Protein AF-A0AAU4QYU7-F1 (afdb_monomer)

Nearest PDB structures (foldseek):
  1n1e-assembly1_B  TM=2.165E-01  e=2.121E-01  Leishmania mexicana
  1gzg-assembly1_A  TM=2.067E-01  e=1.434E+00  Pseudomonas aeruginosa
  2c19-assembly1_B  TM=1.752E-01  e=1.599E+00  Pseudomonas aeruginosa

Radius of gyration: 18.95 Å; Cα contacts (8 Å, |Δi|>4): 795; chains: 1; bounding box: 47×40×51 Å

Sequence (355 aa):
MSDLFIAAGGGGDPVGTAITAATVGRVLTGTPLGETTIATYAWERLEVDPTPGPLGAVHFAGLAHHAGMSVIAPTTRPIPPAGSTLPALAADLPARLALLDPWQGLPALAEQIRRLADTGHDHVRIVDVGGDILAHGDEDTLCSPLVDALVLAACRLAGVPATVYVAGPGADGEIPQADVLDRLDGDALTPHAQDVAAVRAALSWHPSEASALFAAAVDGVRGPIRTVNHLIPLTDASARIHSATLDDALAHNTVAAHLLGVLPPTLEAAADLSAKLTQIHELDRERVAAAEPSAPARAALPWTEPAAWEAIRDVARGAPHVTLRFAALALGLSWRQIPSLRALLGARGPVLAVA

Solvent-accessible surface area (backbone atoms only — not comparable to full-atom values): 18044 Å² total; per-residue (Å²): 123,47,49,39,35,31,22,31,48,43,44,47,33,57,58,36,34,48,30,51,44,31,34,45,12,73,75,74,69,72,35,54,43,66,54,23,37,37,33,29,36,47,28,55,57,64,94,60,11,63,51,64,53,66,46,42,74,89,41,44,44,65,61,43,78,55,89,91,37,50,24,48,31,58,78,26,37,57,42,80,80,40,42,68,64,50,26,60,38,33,63,37,36,61,35,44,36,31,61,44,50,51,66,54,7,42,62,50,35,8,52,50,52,39,50,56,35,71,72,66,30,88,48,41,35,39,27,31,54,11,34,54,50,46,34,65,46,78,56,93,51,57,78,69,65,58,48,27,20,46,49,54,31,13,42,62,73,39,69,56,55,49,37,35,31,32,33,8,42,21,39,59,52,33,43,60,38,68,65,40,50,77,73,53,63,81,76,63,48,72,54,48,62,69,29,46,57,62,38,44,64,37,58,51,45,55,60,43,54,24,33,26,45,25,47,27,19,43,70,65,47,66,47,52,30,28,46,81,90,46,76,37,72,34,43,80,62,19,27,25,32,37,45,42,49,51,69,59,37,44,71,38,10,45,53,16,49,52,45,62,76,68,52,29,70,24,37,67,52,43,42,57,54,36,19,72,71,45,74,52,44,60,57,56,54,36,47,55,57,60,70,48,89,74,80,82,58,51,92,63,84,91,62,51,55,70,60,46,51,53,49,37,50,67,72,44,72,80,37,51,23,33,30,56,49,32,49,27,51,61,70,46,36,43,54,90,44,34,47,59,50,31,62,59,68,69,54,83,62,50,46,41,77,68,115

Foldseek 3Di:
DEAEEEQQDEQQSVLLRLLVCCLCCVPPPVHHQLRYEYEYWHHDDCLFFLDFDTDDPVQKDPFDDDLNFTWQELPIDGHPPGGGCRSVQNVQASHTYTYQDCFQHLQVSLVVVLSVCVVPNQEYEYEYQAQLLLALLAQPQAAGNQRSLSNLLSVVSNVGFYKYKYQQHRLVVRHASVVSVVLFDDDWGARALVSSVSRVRVLQQPQDRSSQQLNCLNVPDFQWEDEPVDTTTRDVSRRIMTMDGSVSSCVRSNLSVVCNVPRDRGSQSSLVSSCVRNVHNRSVVSVVVSPDDDDDADPDQPDQLVRLLVLLCVVRVPGQKYALNSSCVSSSHRSNCSNVVCVRNVNDGSIDGSD

Mean predicted aligned error: 3.64 Å

Structure (mmCIF, N/CA/C/O backbone):
data_AF-A0AAU4QYU7-F1
#
_entry.id   AF-A0AAU4QYU7-F1
#
loop_
_atom_site.group_PDB
_atom_site.id
_atom_site.type_symbol
_atom_site.label_atom_id
_atom_site.label_alt_id
_atom_site.label_comp_id
_atom_site.label_asym_id
_atom_site.label_entity_id
_atom_site.label_seq_id
_atom_site.pdbx_PDB_ins_code
_atom_site.Cartn_x
_atom_site.Cartn_y
_atom_site.Cartn_z
_atom_site.occupancy
_atom_site.B_iso_or_equiv
_atom_site.auth_seq_id
_atom_site.auth_comp_id
_atom_site.auth_asym_id
_atom_site.auth_atom_id
_atom_site.pdbx_PDB_model_num
ATOM 1 N N . MET A 1 1 ? -17.776 16.759 5.208 1.00 60.62 1 MET A N 1
ATOM 2 C CA . MET A 1 1 ? -17.508 15.453 5.840 1.00 60.62 1 MET A CA 1
ATOM 3 C C . MET A 1 1 ? -16.216 14.970 5.222 1.00 60.62 1 MET A C 1
ATOM 5 O O . MET A 1 1 ? -16.082 15.123 4.018 1.00 60.62 1 MET A O 1
ATOM 9 N N . SER A 1 2 ? -15.257 14.506 6.013 1.00 81.94 2 SER A N 1
ATOM 10 C CA . SER A 1 2 ? -14.003 13.947 5.496 1.00 81.94 2 SER A CA 1
ATOM 11 C C . SER A 1 2 ? -14.086 12.427 5.517 1.00 81.94 2 SER A C 1
ATOM 13 O O . SER A 1 2 ? -14.697 11.862 6.422 1.00 81.94 2 SER A O 1
ATOM 15 N N . ASP A 1 3 ? -13.455 11.756 4.560 1.00 92.75 3 ASP A N 1
ATOM 16 C CA . ASP A 1 3 ? -13.346 10.299 4.572 1.00 92.75 3 ASP A CA 1
ATOM 17 C C . ASP A 1 3 ? -12.043 9.861 5.244 1.00 92.75 3 ASP A C 1
ATOM 19 O O . ASP A 1 3 ? -11.004 10.515 5.102 1.00 92.75 3 ASP A O 1
ATOM 23 N N . LEU A 1 4 ? -12.116 8.747 5.974 1.00 96.31 4 LEU A N 1
ATOM 24 C CA . LEU A 1 4 ? -10.969 8.062 6.553 1.00 96.31 4 LEU A CA 1
ATOM 25 C C . LEU A 1 4 ? -10.786 6.722 5.851 1.00 96.31 4 LEU A C 1
ATOM 27 O O . LEU A 1 4 ? -11.647 5.840 5.918 1.00 96.31 4 LEU A O 1
ATOM 31 N N . PHE A 1 5 ? -9.643 6.589 5.196 1.00 98.31 5 PHE A N 1
ATOM 32 C CA . PHE A 1 5 ? -9.168 5.338 4.638 1.00 98.31 5 PHE A CA 1
ATOM 33 C C . PHE A 1 5 ? -7.971 4.845 5.440 1.00 98.31 5 PHE A C 1
ATOM 35 O O . PHE A 1 5 ? -7.215 5.648 5.988 1.00 98.31 5 PHE A O 1
ATOM 42 N N . ILE A 1 6 ? -7.789 3.533 5.491 1.00 98.56 6 ILE A N 1
ATOM 43 C CA . ILE A 1 6 ? -6.578 2.911 6.010 1.00 98.56 6 ILE A CA 1
ATOM 44 C C . ILE A 1 6 ? -5.964 2.086 4.885 1.00 98.56 6 ILE A C 1
ATOM 46 O O . ILE A 1 6 ? -6.622 1.185 4.379 1.00 98.56 6 ILE A O 1
ATOM 50 N N . ALA A 1 7 ? -4.736 2.413 4.493 1.00 98.50 7 ALA A N 1
ATOM 51 C CA . ALA A 1 7 ? -3.913 1.557 3.650 1.00 98.50 7 ALA A CA 1
ATOM 52 C C . ALA A 1 7 ? -3.410 0.393 4.517 1.00 98.50 7 ALA A C 1
ATOM 54 O O . ALA A 1 7 ? -2.753 0.640 5.532 1.00 98.50 7 ALA A O 1
ATOM 55 N N . ALA A 1 8 ? -3.807 -0.831 4.175 1.00 96.81 8 ALA A N 1
ATOM 56 C CA . ALA A 1 8 ? -3.604 -2.004 5.018 1.00 96.81 8 ALA A CA 1
ATOM 57 C C . ALA A 1 8 ? -2.159 -2.527 4.989 1.00 96.81 8 ALA A C 1
ATOM 59 O O . ALA A 1 8 ? -1.629 -2.865 6.049 1.00 96.81 8 ALA A O 1
ATOM 60 N N . GLY A 1 9 ? -1.502 -2.471 3.829 1.00 90.25 9 GLY A N 1
ATOM 61 C CA . GLY A 1 9 ? -0.118 -2.887 3.670 1.00 90.25 9 GLY A CA 1
ATOM 62 C C . GLY A 1 9 ? 0.917 -1.791 3.949 1.00 90.25 9 GLY A C 1
ATOM 63 O O . GLY A 1 9 ? 0.735 -0.860 4.741 1.00 90.25 9 GLY A O 1
ATOM 64 N N . GLY A 1 10 ? 2.079 -1.927 3.308 1.00 86.62 10 GLY A N 1
ATOM 65 C CA . GLY A 1 10 ? 3.268 -1.107 3.570 1.00 86.62 10 GLY A CA 1
ATOM 66 C C . GLY A 1 10 ? 3.231 0.320 3.000 1.00 86.62 10 GLY A C 1
ATOM 67 O O . GLY A 1 10 ? 2.236 0.809 2.473 1.00 86.62 10 GLY A O 1
ATOM 68 N N . GLY A 1 11 ? 4.378 1.005 3.034 1.00 87.06 11 GLY A N 1
ATOM 69 C CA . GLY A 1 11 ? 4.517 2.427 2.679 1.00 87.06 11 GLY A CA 1
ATOM 70 C C . GLY A 1 11 ? 4.129 2.805 1.241 1.00 87.06 11 GLY A C 1
ATOM 71 O O . GLY A 1 11 ? 3.967 3.986 0.940 1.00 87.06 11 GLY A O 1
ATOM 72 N N . GLY A 1 12 ? 3.940 1.822 0.352 1.00 92.00 12 GLY A N 1
ATOM 73 C CA . GLY A 1 12 ? 3.508 2.038 -1.028 1.00 92.00 12 GLY A CA 1
ATOM 74 C C . GLY A 1 12 ? 2.004 1.975 -1.278 1.00 92.00 12 GLY A C 1
ATOM 75 O O . GLY A 1 12 ? 1.552 2.449 -2.324 1.00 92.00 12 GLY A O 1
ATOM 76 N N . ASP A 1 13 ? 1.241 1.433 -0.340 1.00 96.12 13 ASP A N 1
ATOM 77 C CA . ASP A 1 13 ? -0.202 1.228 -0.452 1.00 96.12 13 ASP A CA 1
ATOM 78 C C . ASP A 1 13 ? -1.046 2.505 -0.425 1.00 96.12 13 ASP A C 1
ATOM 80 O O . ASP A 1 13 ? -2.135 2.499 -1.019 1.00 96.12 13 ASP A O 1
ATOM 84 N N . PRO A 1 14 ? -0.583 3.646 0.137 1.00 98.31 14 PRO A N 1
ATOM 85 C CA . PRO A 1 14 ? -1.288 4.912 -0.018 1.00 98.31 14 PRO A CA 1
ATOM 86 C C . PRO A 1 14 ? -1.562 5.292 -1.478 1.00 98.31 14 PRO A C 1
ATOM 88 O O . PRO A 1 14 ? -2.541 5.985 -1.747 1.00 98.31 14 PRO A O 1
ATOM 91 N N . VAL A 1 15 ? -0.742 4.833 -2.433 1.00 98.44 15 VAL A N 1
ATOM 92 C CA . VAL A 1 15 ? -0.934 5.124 -3.863 1.00 98.44 15 VAL A CA 1
ATOM 93 C C . VAL A 1 15 ? -2.192 4.438 -4.402 1.00 98.44 15 VAL A C 1
ATOM 95 O O . VAL A 1 15 ? -3.057 5.111 -4.965 1.00 98.44 15 VAL A O 1
ATOM 98 N N . GLY A 1 16 ? -2.330 3.122 -4.218 1.00 98.44 16 GLY A N 1
ATOM 99 C CA . GLY A 1 16 ? -3.532 2.387 -4.623 1.00 98.44 16 GLY A CA 1
ATOM 100 C C . GLY A 1 16 ? -4.755 2.772 -3.790 1.00 98.44 16 GLY A C 1
ATOM 101 O O . GLY A 1 16 ? -5.840 2.965 -4.339 1.00 98.44 16 GLY A O 1
ATOM 102 N N . THR A 1 17 ? -4.558 3.025 -2.493 1.00 98.81 17 THR A N 1
ATOM 103 C CA . THR A 1 17 ? -5.601 3.539 -1.596 1.00 98.81 17 THR A CA 1
ATOM 104 C C . THR A 1 17 ? -6.157 4.875 -2.075 1.00 98.81 17 THR A C 1
ATOM 106 O O . THR A 1 17 ? -7.367 5.073 -2.041 1.00 98.81 17 THR A O 1
ATOM 109 N N . ALA A 1 18 ? -5.323 5.779 -2.592 1.00 98.69 18 ALA A N 1
ATOM 110 C CA . ALA A 1 18 ? -5.781 7.055 -3.134 1.00 98.69 18 ALA A CA 1
ATOM 111 C C . ALA A 1 18 ? -6.618 6.901 -4.422 1.00 98.69 18 ALA A C 1
ATOM 113 O O . ALA A 1 18 ? -7.583 7.646 -4.604 1.00 98.69 18 ALA A O 1
ATOM 114 N N . ILE A 1 19 ? -6.322 5.914 -5.280 1.00 98.75 19 ILE A N 1
ATOM 115 C CA . ILE A 1 19 ? -7.169 5.575 -6.445 1.00 98.75 19 ILE A CA 1
ATOM 116 C C . ILE A 1 19 ? -8.534 5.055 -5.967 1.00 98.75 19 ILE A C 1
ATOM 118 O O . ILE A 1 19 ? -9.585 5.481 -6.463 1.00 98.75 19 ILE A O 1
ATOM 122 N N . THR A 1 20 ? -8.529 4.169 -4.969 1.00 98.69 20 THR A N 1
ATOM 123 C CA . THR A 1 20 ? -9.748 3.644 -4.344 1.00 98.69 20 THR A CA 1
ATOM 124 C C . THR A 1 20 ? -10.562 4.749 -3.683 1.00 98.69 20 THR A C 1
ATOM 126 O O . THR A 1 20 ? -11.765 4.848 -3.921 1.00 98.69 20 THR A O 1
ATOM 129 N N . ALA A 1 21 ? -9.912 5.644 -2.942 1.00 98.38 21 ALA A N 1
ATOM 130 C CA . ALA A 1 21 ? -10.547 6.776 -2.287 1.00 98.38 21 ALA A CA 1
ATOM 131 C C . ALA A 1 21 ? -11.149 7.768 -3.286 1.00 98.38 21 ALA A C 1
ATOM 133 O O . ALA A 1 21 ? -12.280 8.202 -3.092 1.00 98.38 21 ALA A O 1
ATOM 134 N N . ALA A 1 22 ? -10.462 8.073 -4.391 1.00 98.19 22 ALA A N 1
ATOM 135 C CA . ALA A 1 22 ? -11.027 8.894 -5.463 1.00 98.19 22 ALA A CA 1
ATOM 136 C C . ALA A 1 22 ? -12.282 8.246 -6.079 1.00 98.19 22 ALA A C 1
ATOM 138 O O . ALA A 1 22 ? -13.293 8.917 -6.296 1.00 98.19 22 ALA A O 1
ATOM 139 N N . THR A 1 23 ? -12.248 6.927 -6.293 1.00 98.44 23 THR A N 1
ATOM 140 C CA . THR A 1 23 ? -13.375 6.162 -6.847 1.00 98.44 23 THR A CA 1
ATOM 141 C C . THR A 1 23 ? -14.571 6.146 -5.893 1.00 98.44 23 THR A C 1
ATOM 143 O O . THR A 1 23 ? -15.687 6.477 -6.292 1.00 98.44 23 THR A O 1
ATOM 146 N N . VAL A 1 24 ? -14.350 5.802 -4.623 1.00 97.31 24 VAL A N 1
ATOM 147 C CA . VAL A 1 24 ? -15.383 5.781 -3.575 1.00 97.31 24 VAL A CA 1
ATOM 148 C C . VAL A 1 24 ? -15.932 7.185 -3.320 1.00 97.31 24 VAL A C 1
ATOM 150 O O . VAL A 1 24 ? -17.147 7.357 -3.248 1.00 97.31 24 VAL A O 1
ATOM 153 N N . GLY A 1 25 ? -15.060 8.192 -3.274 1.00 96.50 25 GLY A N 1
ATOM 154 C CA . GLY A 1 25 ? -15.411 9.607 -3.191 1.00 96.50 25 GLY A CA 1
ATOM 155 C C . GLY A 1 25 ? -16.389 10.019 -4.282 1.00 96.50 25 GLY A C 1
ATOM 156 O O . GLY A 1 25 ? -17.453 10.573 -4.025 1.00 96.50 25 GLY A O 1
ATOM 157 N N . ARG A 1 26 ? -16.070 9.664 -5.525 1.00 96.00 26 ARG A N 1
ATOM 158 C CA . ARG A 1 26 ? -16.893 9.969 -6.695 1.00 96.00 26 ARG A CA 1
ATOM 159 C C . ARG A 1 26 ? -18.223 9.214 -6.729 1.00 96.00 26 ARG A C 1
ATOM 161 O O . ARG A 1 26 ? -19.211 9.774 -7.197 1.00 96.00 26 ARG A O 1
ATOM 168 N N . VAL A 1 27 ? -18.236 7.940 -6.339 1.00 96.44 27 VAL A N 1
ATOM 169 C CA . VAL A 1 27 ? -19.392 7.048 -6.550 1.00 96.44 27 VAL A CA 1
ATOM 170 C C . VAL A 1 27 ? -20.326 6.998 -5.342 1.00 96.44 27 VAL A C 1
ATOM 172 O O . VAL A 1 27 ? -21.534 6.888 -5.527 1.00 96.44 27 VAL A O 1
ATOM 175 N N . LEU A 1 28 ? -19.787 7.068 -4.124 1.00 94.75 28 LEU A N 1
ATOM 176 C CA . LEU A 1 28 ? -20.520 6.735 -2.900 1.00 94.75 28 LEU A CA 1
ATOM 177 C C . LEU A 1 28 ? -20.655 7.910 -1.929 1.00 94.75 28 LEU A C 1
ATOM 179 O O . LEU A 1 28 ? -21.734 8.102 -1.377 1.00 94.75 28 LEU A O 1
ATOM 183 N N . THR A 1 29 ? -19.587 8.675 -1.685 1.00 93.50 29 THR A N 1
ATOM 184 C CA . THR A 1 29 ? -19.561 9.619 -0.546 1.00 93.50 29 THR A CA 1
ATOM 185 C C . THR A 1 29 ? -19.681 11.086 -0.947 1.00 93.50 29 THR A C 1
ATOM 187 O O . THR A 1 29 ? -20.123 11.909 -0.150 1.00 93.50 29 THR A O 1
ATOM 190 N N . GLY A 1 30 ? -19.306 11.433 -2.177 1.00 94.44 30 GLY A N 1
ATOM 191 C CA . GLY A 1 30 ? -19.171 12.817 -2.627 1.00 94.44 30 GLY A CA 1
ATOM 192 C C . GLY A 1 30 ? -17.930 13.534 -2.080 1.00 94.44 30 GLY A C 1
ATOM 193 O O . GLY A 1 30 ? -17.772 14.725 -2.347 1.00 94.44 30 GLY A O 1
ATOM 194 N N . THR A 1 31 ? -17.053 12.849 -1.335 1.00 94.38 31 THR A N 1
ATOM 195 C CA . THR A 1 31 ? -15.860 13.450 -0.722 1.00 94.38 31 THR A CA 1
ATOM 196 C C . THR A 1 31 ? -14.720 13.560 -1.740 1.00 94.38 31 THR A C 1
ATOM 198 O O . THR A 1 31 ? -14.299 12.550 -2.309 1.00 94.38 31 THR A O 1
ATOM 201 N N . PRO A 1 32 ? -14.159 14.758 -1.972 1.00 95.00 32 PRO A N 1
ATOM 202 C CA . PRO A 1 32 ? -12.963 14.908 -2.794 1.00 95.00 32 PRO A CA 1
ATOM 203 C C . PRO A 1 32 ? -11.732 14.260 -2.142 1.00 95.00 32 PRO A C 1
ATOM 205 O O . PRO A 1 32 ? -11.555 14.320 -0.924 1.00 95.00 32 PRO A O 1
ATOM 208 N N . LEU A 1 33 ? -10.799 13.746 -2.952 1.00 95.75 33 LEU A N 1
ATOM 209 C CA . LEU A 1 33 ? -9.550 13.151 -2.446 1.00 95.75 33 LEU A CA 1
ATOM 210 C C . LEU A 1 33 ? -8.734 14.126 -1.570 1.00 95.75 33 LEU A C 1
ATOM 212 O O . LEU A 1 33 ? -8.106 13.708 -0.605 1.00 95.75 33 LEU A O 1
ATOM 216 N N . GLY A 1 34 ? -8.784 15.432 -1.858 1.00 95.38 34 GLY A N 1
ATOM 217 C CA . GLY A 1 34 ? -8.113 16.467 -1.056 1.00 95.38 34 GLY A CA 1
ATOM 218 C C . GLY A 1 34 ? -8.689 16.676 0.353 1.00 95.38 34 GLY A C 1
ATOM 219 O O . GLY A 1 34 ? -8.041 17.285 1.199 1.00 95.38 34 GLY A O 1
ATOM 220 N N . GLU A 1 35 ? -9.892 16.163 0.620 1.00 93.94 35 GLU A N 1
ATOM 221 C CA . GLU A 1 35 ? -10.538 16.164 1.941 1.00 93.94 35 GLU A CA 1
ATOM 222 C C . GLU A 1 35 ? -10.462 14.785 2.619 1.00 93.94 35 GLU A C 1
ATOM 224 O O . GLU A 1 35 ? -11.067 14.557 3.667 1.00 93.94 35 GLU A O 1
ATOM 229 N N . THR A 1 36 ? -9.714 13.852 2.024 1.00 95.44 36 THR A N 1
ATOM 230 C CA . THR A 1 36 ? -9.542 12.489 2.524 1.00 95.44 36 THR A CA 1
ATOM 231 C C . THR A 1 36 ? -8.290 12.376 3.390 1.00 95.44 36 THR A C 1
ATOM 233 O O . THR A 1 36 ? -7.234 12.923 3.059 1.00 95.44 36 THR A O 1
ATOM 236 N N . THR A 1 37 ? -8.396 11.625 4.485 1.00 96.31 37 THR A N 1
ATOM 237 C CA . THR A 1 37 ? -7.242 11.158 5.262 1.00 96.31 37 THR A CA 1
ATOM 238 C C . THR A 1 37 ? -6.997 9.683 4.962 1.00 96.31 37 THR A C 1
ATOM 240 O O . THR A 1 37 ? -7.915 8.873 5.054 1.00 96.31 37 THR A O 1
ATOM 243 N N . ILE A 1 38 ? -5.758 9.340 4.618 1.00 97.81 38 ILE A N 1
ATOM 244 C CA . ILE A 1 38 ? -5.272 7.969 4.466 1.00 97.81 38 ILE A CA 1
ATOM 245 C C . ILE A 1 38 ? -4.323 7.695 5.632 1.00 97.81 38 ILE A C 1
ATOM 247 O O . ILE A 1 38 ? -3.236 8.270 5.705 1.00 97.81 38 ILE A O 1
ATOM 251 N N . ALA A 1 39 ? -4.741 6.849 6.566 1.00 97.62 39 ALA A N 1
ATOM 252 C CA . ALA A 1 39 ? -3.854 6.301 7.579 1.00 97.62 39 ALA A CA 1
ATOM 253 C C . ALA A 1 39 ? -3.039 5.152 6.973 1.00 97.62 39 ALA A C 1
ATOM 255 O O . ALA A 1 39 ? -3.570 4.370 6.191 1.00 97.62 39 ALA A O 1
ATOM 256 N N . THR A 1 40 ? -1.752 5.066 7.292 1.00 97.75 40 THR A N 1
ATOM 257 C CA . THR A 1 40 ? -0.846 4.077 6.696 1.00 97.75 40 THR A CA 1
ATOM 258 C C . THR A 1 40 ? 0.288 3.737 7.645 1.00 97.75 40 THR A C 1
ATOM 260 O O . THR A 1 40 ? 0.700 4.565 8.466 1.00 97.75 40 THR A O 1
ATOM 263 N N . TYR A 1 41 ? 0.841 2.541 7.490 1.00 97.00 41 TYR A N 1
ATOM 264 C CA . TYR A 1 41 ? 2.125 2.195 8.079 1.00 97.00 41 TYR A CA 1
ATOM 265 C C . TYR A 1 41 ? 3.262 2.881 7.322 1.00 97.00 41 TYR A C 1
ATOM 267 O O . TYR A 1 41 ? 3.207 3.059 6.104 1.00 97.00 41 TYR A O 1
ATOM 275 N N . ALA A 1 42 ? 4.326 3.226 8.043 1.00 96.75 42 ALA A N 1
ATOM 276 C CA . ALA A 1 42 ? 5.617 3.552 7.450 1.00 96.75 42 ALA A CA 1
ATOM 277 C C . ALA A 1 42 ? 6.506 2.304 7.444 1.00 96.75 42 ALA A C 1
ATOM 279 O O . ALA A 1 42 ? 7.542 2.277 8.097 1.00 96.75 42 ALA A O 1
ATOM 280 N N . TRP A 1 43 ? 6.067 1.248 6.758 1.00 96.56 43 TRP A N 1
ATOM 281 C CA . TRP A 1 43 ? 6.850 0.024 6.597 1.00 96.56 43 TRP A CA 1
ATOM 282 C C . TRP A 1 43 ? 7.310 -0.095 5.154 1.00 96.56 43 TRP A C 1
ATOM 284 O O . TRP A 1 43 ? 6.524 -0.342 4.240 1.00 96.56 43 TRP A O 1
ATOM 294 N N . GLU A 1 44 ? 8.586 0.172 4.938 1.00 94.81 44 GLU A N 1
ATOM 295 C CA . GLU A 1 44 ? 9.162 0.267 3.609 1.00 94.81 44 GLU A CA 1
ATOM 296 C C . GLU A 1 44 ? 9.974 -0.986 3.289 1.00 94.81 44 GLU A C 1
ATOM 298 O O . GLU A 1 44 ? 10.415 -1.717 4.168 1.00 94.81 44 GLU A O 1
ATOM 303 N N . ARG A 1 45 ? 10.230 -1.218 2.002 1.00 92.44 45 ARG A N 1
ATOM 304 C CA . ARG A 1 45 ? 11.184 -2.256 1.591 1.00 92.44 45 ARG A CA 1
ATOM 305 C C . ARG A 1 45 ? 12.594 -1.830 1.991 1.00 92.44 45 ARG A C 1
ATOM 307 O O . ARG A 1 45 ? 12.904 -0.641 1.930 1.00 92.44 45 ARG A O 1
ATOM 314 N N . LEU A 1 46 ? 13.484 -2.796 2.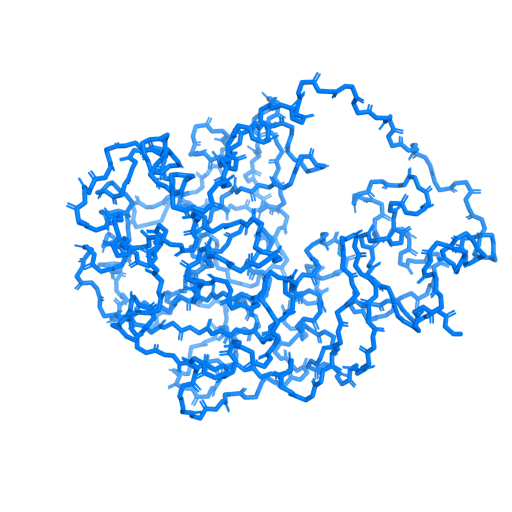223 1.00 92.44 46 LEU A N 1
ATOM 315 C CA . LEU A 1 46 ? 14.880 -2.521 2.596 1.00 92.44 46 LEU A CA 1
ATOM 316 C C . LEU A 1 46 ? 15.664 -1.663 1.580 1.00 92.44 46 LEU A C 1
ATOM 318 O O . LEU A 1 46 ? 16.639 -1.003 1.927 1.00 92.44 46 LEU A O 1
ATOM 322 N N . GLU A 1 47 ? 15.222 -1.619 0.318 1.00 91.25 47 GLU A N 1
ATOM 323 C CA . GLU A 1 47 ? 15.776 -0.718 -0.707 1.00 91.25 47 GLU A CA 1
ATOM 324 C C . GLU A 1 47 ? 15.433 0.772 -0.486 1.00 91.25 47 GLU A C 1
ATOM 326 O O . GLU A 1 47 ? 16.082 1.660 -1.049 1.00 91.25 47 GLU A O 1
ATOM 331 N N . VAL A 1 48 ? 14.395 1.057 0.301 1.00 94.00 48 VAL A N 1
ATOM 332 C CA . VAL A 1 48 ? 13.946 2.398 0.694 1.00 94.00 48 VAL A CA 1
ATOM 333 C C . VAL A 1 48 ? 14.427 2.724 2.103 1.00 94.00 48 VAL A C 1
ATOM 335 O O . VAL A 1 48 ? 14.991 3.804 2.297 1.00 94.00 48 VAL A O 1
ATOM 338 N N . ASP A 1 49 ? 14.211 1.813 3.052 1.00 95.12 49 ASP A N 1
ATOM 339 C CA . ASP A 1 49 ? 14.563 1.965 4.461 1.00 95.12 49 ASP A CA 1
ATOM 340 C C . ASP A 1 49 ? 15.380 0.765 4.951 1.00 95.12 49 ASP A C 1
ATOM 342 O O . ASP A 1 49 ? 14.843 -0.332 5.025 1.00 95.12 49 ASP A O 1
ATOM 346 N N . PRO A 1 50 ? 16.657 0.934 5.323 1.00 93.00 50 PRO A N 1
ATOM 347 C CA . PRO A 1 50 ? 17.461 -0.172 5.834 1.00 93.00 50 PRO A CA 1
ATOM 348 C C . PRO A 1 50 ? 17.078 -0.605 7.261 1.00 93.00 50 PRO A C 1
ATOM 350 O O . PRO A 1 50 ? 17.679 -1.546 7.779 1.00 93.00 50 PRO A O 1
ATOM 353 N N . THR A 1 51 ? 16.153 0.091 7.929 1.00 94.06 51 THR A N 1
ATOM 354 C CA . THR A 1 51 ? 15.710 -0.231 9.293 1.00 94.06 51 THR A CA 1
ATOM 355 C C . THR A 1 51 ? 14.687 -1.376 9.258 1.00 94.06 51 THR A C 1
ATOM 357 O O . THR A 1 51 ? 13.646 -1.210 8.636 1.00 94.06 51 THR A O 1
ATOM 360 N N . PRO A 1 52 ? 14.930 -2.531 9.913 1.00 93.06 52 PRO A N 1
ATOM 361 C CA . PRO A 1 52 ? 13.955 -3.623 9.932 1.00 93.06 52 PRO A CA 1
ATOM 362 C C . PRO A 1 52 ? 12.683 -3.272 10.712 1.00 93.06 52 PRO A C 1
ATOM 364 O O . PRO A 1 52 ? 12.767 -2.824 11.862 1.00 93.06 52 PRO A O 1
ATOM 367 N N . GLY A 1 53 ? 11.525 -3.588 10.135 1.00 95.06 53 GLY A N 1
ATOM 368 C CA . GLY A 1 53 ? 10.207 -3.351 10.713 1.00 95.06 53 GLY A CA 1
ATOM 369 C C . GLY A 1 53 ? 9.616 -1.968 10.405 1.00 95.06 53 GLY A C 1
ATOM 370 O O . GLY A 1 53 ? 10.268 -1.101 9.826 1.00 95.06 53 GLY A O 1
ATOM 371 N N . PRO A 1 54 ? 8.357 -1.730 10.812 1.00 96.38 54 PRO A N 1
ATOM 372 C CA . PRO A 1 54 ? 7.665 -0.477 10.542 1.00 96.38 54 PRO A CA 1
ATOM 373 C C . PRO A 1 54 ? 8.261 0.685 11.341 1.00 96.38 54 PRO A C 1
ATOM 375 O O . PRO A 1 54 ? 8.589 0.562 12.520 1.00 96.38 54 PRO A O 1
ATOM 378 N N . LEU A 1 55 ? 8.306 1.871 10.746 1.00 96.62 55 LEU A N 1
ATOM 379 C CA . LEU A 1 55 ? 8.722 3.091 11.423 1.00 96.62 55 LEU A CA 1
ATOM 380 C C . LEU A 1 55 ? 7.574 3.702 12.239 1.00 96.62 55 LEU A C 1
ATOM 382 O O . LEU A 1 55 ? 6.533 4.083 11.710 1.00 96.62 55 LEU A O 1
ATOM 386 N N . GLY A 1 56 ? 7.794 3.864 13.543 1.00 94.38 56 GLY A N 1
ATOM 387 C CA . GLY A 1 56 ? 6.957 4.688 14.423 1.00 94.38 56 GLY A CA 1
ATOM 388 C C . GLY A 1 56 ? 7.289 6.186 14.394 1.00 94.38 56 GLY A C 1
ATOM 389 O O . GLY A 1 56 ? 8.264 6.618 13.772 1.00 94.38 56 GLY A O 1
ATOM 390 N N . ALA A 1 57 ? 6.528 6.989 15.144 1.00 93.75 57 ALA A N 1
ATOM 391 C CA . ALA A 1 57 ? 6.673 8.454 15.170 1.00 93.75 57 ALA A CA 1
ATOM 392 C C . ALA A 1 57 ? 8.080 8.931 15.588 1.00 93.75 57 ALA A C 1
ATOM 394 O O . ALA A 1 57 ? 8.556 9.970 15.132 1.00 93.75 57 ALA A O 1
ATOM 395 N N . VAL A 1 58 ? 8.766 8.143 16.421 1.00 94.56 58 VAL A N 1
ATOM 396 C CA . VAL A 1 58 ? 10.132 8.414 16.903 1.00 94.56 58 VAL A CA 1
ATOM 397 C C . VAL A 1 58 ? 11.186 8.425 15.792 1.00 94.56 58 VAL A C 1
ATOM 399 O O . VAL A 1 58 ? 12.259 8.992 15.982 1.00 94.56 58 VAL A O 1
ATOM 402 N N . HIS A 1 59 ? 10.886 7.837 14.632 1.00 97.12 59 HIS A N 1
ATOM 403 C CA . HIS A 1 59 ? 11.793 7.773 13.486 1.00 97.12 59 HIS A CA 1
ATOM 404 C C . HIS A 1 59 ? 11.667 8.979 12.554 1.00 97.12 59 HIS A C 1
ATOM 406 O O . HIS A 1 59 ? 12.354 9.040 11.538 1.00 97.12 59 HIS A O 1
ATOM 412 N N . PHE A 1 60 ? 10.811 9.950 12.877 1.00 97.62 60 PHE A N 1
ATOM 413 C CA . PHE A 1 60 ? 10.573 11.115 12.038 1.00 97.62 60 PHE A CA 1
ATOM 414 C C . PHE A 1 60 ? 10.792 12.422 12.799 1.00 97.62 60 PHE A C 1
ATOM 416 O O . PHE A 1 60 ? 10.357 12.608 13.932 1.00 97.62 60 PHE A O 1
ATOM 423 N N . ALA A 1 61 ? 11.416 13.382 12.122 1.00 97.75 61 ALA A N 1
ATOM 424 C CA . ALA A 1 61 ? 11.457 14.775 12.534 1.00 97.75 61 ALA A CA 1
ATOM 425 C C . ALA A 1 61 ? 10.416 15.584 11.747 1.00 97.75 61 ALA A C 1
ATOM 427 O O . ALA A 1 61 ? 10.246 15.399 10.540 1.00 97.75 61 ALA A O 1
ATOM 428 N N . GLY A 1 62 ? 9.747 16.527 12.416 1.00 96.25 62 GLY A N 1
ATOM 429 C CA . GLY A 1 62 ? 8.797 17.434 11.762 1.00 96.25 62 GLY A CA 1
ATOM 430 C C . GLY A 1 62 ? 7.470 16.780 11.368 1.00 96.25 62 GLY A C 1
ATOM 431 O O . GLY A 1 62 ? 6.877 17.173 10.365 1.00 96.25 62 GLY A O 1
ATOM 432 N N . LEU A 1 63 ? 7.008 15.782 12.128 1.00 96.62 63 LEU A N 1
ATOM 433 C CA . LEU A 1 63 ? 5.628 15.304 12.030 1.00 96.62 63 LEU A CA 1
ATOM 434 C C . LEU A 1 63 ? 4.662 16.437 12.388 1.00 96.62 63 LEU A C 1
ATOM 436 O O . LEU A 1 63 ? 4.797 17.088 13.431 1.00 96.62 63 LEU A O 1
ATOM 440 N N . ALA A 1 64 ? 3.673 16.657 11.529 1.00 93.88 64 ALA A N 1
ATOM 441 C CA . ALA A 1 64 ? 2.546 17.503 11.873 1.00 93.88 64 ALA A CA 1
ATOM 442 C C . ALA A 1 64 ? 1.638 16.760 12.863 1.00 93.88 64 ALA A C 1
ATOM 444 O O . ALA A 1 64 ? 1.671 15.535 12.965 1.00 93.88 64 ALA A O 1
ATOM 445 N N . HIS A 1 65 ? 0.822 17.511 13.596 1.00 90.00 65 HIS A N 1
ATOM 446 C CA . HIS A 1 65 ? -0.201 16.938 14.461 1.00 90.00 65 HIS A CA 1
ATOM 447 C C . HIS A 1 65 ? -1.559 17.472 14.037 1.00 90.00 65 HIS A C 1
ATOM 449 O O . HIS A 1 65 ? -1.751 18.684 13.927 1.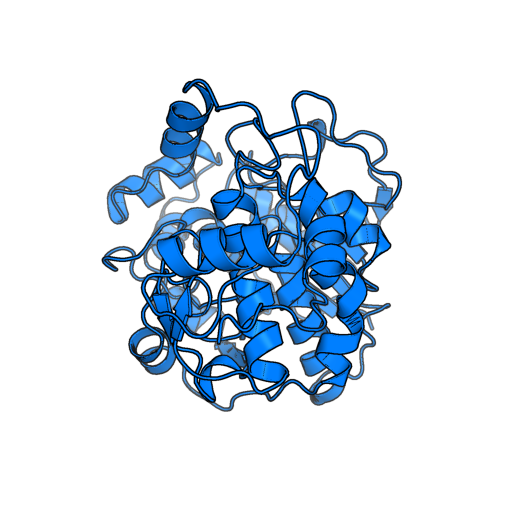00 90.00 65 HIS A O 1
ATOM 455 N N . HIS A 1 66 ? -2.502 16.569 13.803 1.00 82.19 66 HIS A N 1
ATOM 456 C CA . HIS A 1 66 ? -3.878 16.927 13.503 1.00 82.19 66 HIS A CA 1
ATOM 457 C C . HIS A 1 66 ? -4.812 16.040 14.308 1.00 82.19 66 HIS A C 1
ATOM 459 O O . HIS A 1 66 ? -4.696 14.821 14.246 1.00 82.19 66 HIS A O 1
ATOM 465 N N . ALA A 1 67 ? -5.704 16.661 15.083 1.00 75.38 67 ALA A N 1
ATOM 466 C CA . ALA A 1 67 ? -6.678 15.959 15.917 1.00 75.38 67 ALA A CA 1
ATOM 467 C C . ALA A 1 67 ? -6.057 14.830 16.779 1.00 75.38 67 ALA A C 1
ATOM 469 O O . ALA A 1 67 ? -6.596 13.738 16.895 1.00 75.38 67 ALA A O 1
ATOM 470 N N . GLY A 1 68 ? -4.886 15.099 17.372 1.00 75.12 68 GLY A N 1
ATOM 471 C CA . GLY A 1 68 ? -4.178 14.149 18.241 1.00 75.12 68 GLY A CA 1
ATOM 472 C C . GLY A 1 68 ? -3.377 13.062 17.516 1.00 75.12 68 GLY A C 1
ATOM 473 O O . GLY A 1 68 ? -2.810 12.202 18.182 1.00 75.12 68 GLY A O 1
ATOM 474 N N . MET A 1 69 ? -3.293 13.113 16.185 1.00 83.69 69 MET A N 1
ATOM 475 C CA . MET A 1 69 ? -2.612 12.114 15.361 1.00 83.69 69 MET A CA 1
ATOM 476 C C . MET A 1 69 ? -1.375 12.684 14.676 1.00 83.69 69 MET A C 1
ATOM 478 O O . MET A 1 69 ? -1.364 13.848 14.264 1.00 83.69 69 MET A O 1
ATOM 482 N N . SER A 1 70 ? -0.346 11.848 14.530 1.00 94.38 70 SER A N 1
ATOM 483 C CA . SER A 1 70 ? 0.847 12.168 13.750 1.00 94.38 70 SER A CA 1
ATOM 484 C C . SER A 1 70 ? 0.527 12.126 12.258 1.00 94.38 70 SER A C 1
ATOM 486 O O . SER A 1 70 ? 0.030 11.131 11.736 1.00 94.38 70 SER A O 1
ATOM 488 N N . VAL A 1 71 ? 0.820 13.224 11.571 1.00 96.25 71 VAL A N 1
ATOM 489 C CA . VAL A 1 71 ? 0.579 13.410 10.140 1.00 96.25 71 VAL A CA 1
ATOM 490 C C . VAL A 1 71 ? 1.916 13.586 9.436 1.00 96.25 71 VAL A C 1
ATOM 492 O O . VAL A 1 71 ? 2.745 14.405 9.848 1.00 96.25 71 VAL A O 1
ATOM 495 N N . ILE A 1 72 ? 2.105 12.835 8.354 1.00 97.56 72 ILE A N 1
ATOM 496 C CA . ILE A 1 72 ? 3.254 12.981 7.469 1.00 97.56 72 ILE A CA 1
ATOM 497 C C . ILE A 1 72 ? 3.006 14.193 6.572 1.00 97.56 72 ILE A C 1
ATOM 499 O O . ILE A 1 72 ? 2.008 14.269 5.858 1.00 97.56 72 ILE A O 1
ATOM 503 N N . ALA A 1 73 ? 3.921 15.154 6.619 1.00 96.81 73 ALA A N 1
ATOM 504 C CA . ALA A 1 73 ? 3.927 16.326 5.757 1.00 96.81 73 ALA A CA 1
ATOM 505 C C . ALA A 1 73 ? 5.072 16.229 4.732 1.00 96.81 73 ALA A C 1
ATOM 507 O O . ALA A 1 73 ? 6.065 15.547 4.991 1.00 96.81 73 ALA A O 1
ATOM 508 N N . PRO A 1 74 ? 5.027 17.001 3.628 1.00 97.56 74 PRO A N 1
ATOM 509 C CA . PRO A 1 74 ? 6.150 17.111 2.686 1.00 97.56 74 PRO A CA 1
ATOM 510 C C . PRO A 1 74 ? 7.480 17.521 3.332 1.00 97.56 74 PRO A C 1
ATOM 512 O O . PRO A 1 74 ? 8.562 17.268 2.807 1.00 97.56 74 PRO A O 1
ATOM 515 N N . THR A 1 75 ? 7.404 18.207 4.473 1.00 97.19 75 THR A N 1
ATOM 516 C CA . THR A 1 75 ? 8.555 18.675 5.249 1.00 97.19 75 THR A CA 1
ATOM 517 C C . THR A 1 75 ? 9.012 17.687 6.320 1.00 97.19 75 THR A C 1
ATOM 519 O O . THR A 1 75 ? 10.072 17.909 6.911 1.00 97.19 75 THR A O 1
ATOM 522 N N . THR A 1 76 ? 8.248 16.620 6.576 1.00 98.06 76 THR A N 1
ATOM 523 C CA . THR A 1 76 ? 8.637 15.542 7.486 1.00 98.06 76 THR A CA 1
ATOM 524 C C . THR A 1 76 ? 9.886 14.853 6.945 1.00 98.06 76 THR A C 1
ATOM 526 O O . THR A 1 76 ? 10.034 14.648 5.741 1.00 98.06 76 THR A O 1
ATOM 529 N N . ARG A 1 77 ? 10.825 14.513 7.829 1.00 97.81 77 ARG A N 1
ATOM 530 C CA . ARG A 1 77 ? 12.075 13.848 7.445 1.00 97.81 77 ARG A CA 1
ATOM 531 C C . ARG A 1 77 ? 12.264 12.585 8.272 1.00 97.81 77 ARG A C 1
ATOM 533 O O . ARG A 1 77 ? 12.219 12.700 9.498 1.00 97.81 77 ARG A O 1
ATOM 540 N N . PRO A 1 78 ? 12.501 11.417 7.653 1.00 97.50 78 PRO A N 1
ATOM 541 C CA . PRO A 1 78 ? 12.961 10.264 8.407 1.00 97.50 78 PRO A CA 1
ATOM 542 C C . PRO A 1 78 ? 14.335 10.584 9.016 1.00 97.50 78 PRO A C 1
ATOM 544 O O . PRO A 1 78 ? 15.145 11.306 8.423 1.00 97.50 78 PRO A O 1
ATOM 547 N N . ILE A 1 79 ? 14.565 10.111 10.236 1.00 97.94 79 ILE A N 1
ATOM 548 C CA . ILE A 1 79 ? 15.801 10.311 10.991 1.00 97.94 79 ILE A CA 1
ATOM 549 C C . ILE A 1 79 ? 16.737 9.144 10.654 1.00 97.94 79 ILE A C 1
ATOM 551 O O . ILE A 1 79 ? 16.380 8.004 10.946 1.00 97.94 79 ILE A O 1
ATOM 555 N N . PRO A 1 80 ? 17.931 9.392 10.075 1.00 95.94 80 PRO A N 1
ATOM 556 C CA . PRO A 1 80 ? 18.862 8.323 9.730 1.00 95.94 80 PRO A CA 1
ATOM 557 C C . PRO A 1 80 ? 19.136 7.370 10.910 1.00 95.94 80 PRO A C 1
ATOM 559 O O . PRO A 1 80 ? 19.299 7.845 12.037 1.00 95.94 80 PRO A O 1
ATOM 562 N N . PRO A 1 81 ? 19.226 6.049 10.667 1.00 94.88 81 PRO A N 1
ATOM 563 C CA . PRO A 1 81 ? 19.321 5.401 9.355 1.00 94.88 81 PRO A CA 1
ATOM 564 C C . PRO A 1 81 ? 17.989 5.245 8.603 1.00 94.88 81 PRO A C 1
ATOM 566 O O . PRO A 1 81 ? 18.028 4.806 7.457 1.00 94.88 81 PRO A O 1
ATOM 569 N N . ALA A 1 82 ? 16.859 5.642 9.199 1.00 96.50 82 ALA A N 1
ATOM 570 C CA . ALA A 1 82 ? 15.544 5.456 8.603 1.00 96.50 82 ALA A CA 1
ATOM 571 C C . ALA A 1 82 ? 15.410 6.133 7.228 1.00 96.50 82 ALA A C 1
ATOM 573 O O . ALA A 1 82 ? 15.851 7.272 7.015 1.00 96.50 82 ALA A O 1
ATOM 574 N N . GLY A 1 83 ? 14.756 5.435 6.306 1.00 96.31 83 GLY A N 1
ATOM 575 C CA . GLY A 1 83 ? 14.266 5.951 5.030 1.00 96.31 83 GLY A CA 1
ATOM 576 C C . GLY A 1 83 ? 12.741 5.907 4.961 1.00 96.31 83 GLY A C 1
ATOM 577 O O . GLY A 1 83 ? 12.104 5.167 5.689 1.00 96.31 83 GLY A O 1
ATOM 578 N N . SER A 1 84 ? 12.122 6.722 4.105 1.00 97.19 84 SER A N 1
ATOM 579 C CA . SER A 1 84 ? 10.689 6.588 3.811 1.00 97.19 84 SER A CA 1
ATOM 580 C C . SER A 1 84 ? 10.316 7.310 2.523 1.00 97.19 84 SER A C 1
ATOM 582 O O . SER A 1 84 ? 10.869 8.370 2.205 1.00 97.19 84 SER A O 1
ATOM 584 N N . THR A 1 85 ? 9.363 6.738 1.794 1.00 97.62 85 THR A N 1
ATOM 585 C CA . THR A 1 85 ? 8.691 7.356 0.651 1.00 97.62 85 THR A CA 1
ATOM 586 C C . THR A 1 85 ? 7.550 8.283 1.081 1.00 97.62 85 THR A C 1
ATOM 588 O O . THR A 1 85 ? 7.213 9.210 0.340 1.00 97.62 85 THR A O 1
ATOM 591 N N . LEU A 1 86 ? 7.002 8.112 2.292 1.00 98.06 86 LEU A N 1
ATOM 592 C CA . LEU A 1 86 ? 5.806 8.819 2.755 1.00 98.06 86 LEU A CA 1
ATOM 593 C C . LEU A 1 86 ? 5.906 10.354 2.697 1.00 98.06 86 LEU A C 1
ATOM 595 O O . LEU A 1 86 ? 4.924 10.971 2.291 1.00 98.06 86 LEU A O 1
ATOM 599 N N . PRO A 1 87 ? 7.031 11.024 3.036 1.00 98.06 87 PRO A N 1
ATOM 600 C CA . PRO A 1 87 ? 7.106 12.481 2.900 1.00 98.06 87 PRO A CA 1
ATOM 601 C C . PRO A 1 87 ? 6.975 12.968 1.454 1.00 98.06 87 PRO A C 1
ATOM 603 O O . PRO A 1 87 ? 6.336 13.985 1.201 1.00 98.06 87 P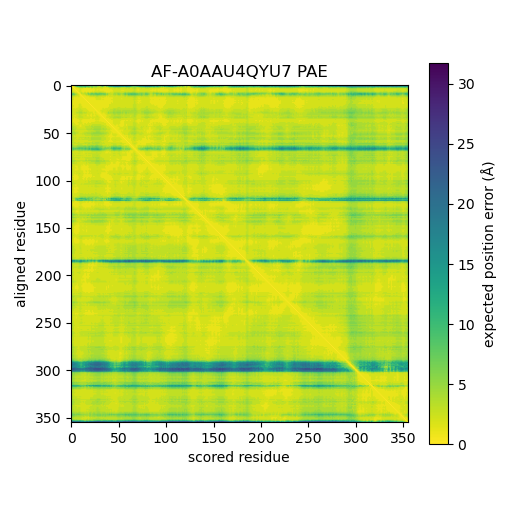RO A O 1
ATOM 606 N N . ALA A 1 88 ? 7.548 12.238 0.494 1.00 98.00 88 ALA A N 1
ATOM 607 C CA . ALA A 1 88 ? 7.392 12.561 -0.920 1.00 98.00 88 ALA A CA 1
ATOM 608 C C . ALA A 1 88 ? 5.974 12.220 -1.411 1.00 98.00 88 ALA A C 1
ATOM 610 O O . ALA A 1 88 ? 5.391 12.995 -2.165 1.00 98.00 88 ALA A O 1
ATOM 611 N N . LEU A 1 89 ? 5.366 11.132 -0.919 1.00 98.38 89 LEU A N 1
ATOM 612 C CA . LEU A 1 89 ? 3.953 10.842 -1.182 1.00 98.38 89 LEU A CA 1
ATOM 613 C C . LEU A 1 89 ? 3.033 11.933 -0.628 1.00 98.38 89 LEU A C 1
ATOM 615 O O . LEU A 1 89 ? 2.115 12.343 -1.323 1.00 98.38 89 LEU A O 1
ATOM 619 N N . ALA A 1 90 ? 3.300 12.470 0.562 1.00 98.00 90 ALA A N 1
ATOM 620 C CA . ALA A 1 90 ? 2.529 13.576 1.130 1.00 98.00 90 ALA A CA 1
ATOM 621 C C . ALA A 1 90 ? 2.620 14.872 0.300 1.00 98.00 90 ALA A C 1
ATOM 623 O O . ALA A 1 90 ? 1.791 15.763 0.472 1.00 98.00 90 ALA A O 1
ATOM 624 N N . ALA A 1 91 ? 3.631 15.006 -0.568 1.00 97.69 91 ALA A N 1
ATOM 625 C CA . ALA A 1 91 ? 3.750 16.122 -1.506 1.00 97.69 91 ALA A CA 1
ATOM 626 C C . ALA A 1 91 ? 2.957 15.892 -2.802 1.00 97.69 91 ALA A C 1
ATOM 628 O O . ALA A 1 91 ? 2.417 16.846 -3.362 1.00 97.69 91 ALA A O 1
ATOM 629 N N . ASP A 1 92 ? 2.885 14.639 -3.255 1.00 98.00 92 ASP A N 1
ATOM 630 C CA . ASP A 1 92 ? 2.362 14.268 -4.573 1.00 98.00 92 ASP A CA 1
ATOM 631 C C . ASP A 1 92 ? 0.966 13.626 -4.541 1.00 98.00 92 ASP A C 1
ATOM 633 O O . ASP A 1 92 ? 0.345 13.453 -5.593 1.00 98.00 92 ASP A O 1
ATOM 637 N N . LEU A 1 93 ? 0.459 13.274 -3.357 1.00 98.00 93 LEU A N 1
ATOM 638 C CA . LEU A 1 93 ? -0.910 12.820 -3.139 1.00 98.00 93 LEU A CA 1
ATOM 639 C C . LEU A 1 93 ? -1.763 13.974 -2.587 1.00 98.00 93 LEU A C 1
ATOM 641 O O . LEU A 1 93 ? -1.354 14.635 -1.634 1.00 98.00 93 LEU A O 1
ATOM 645 N N . PRO A 1 94 ? -2.979 14.201 -3.121 1.00 96.31 94 PRO A N 1
ATOM 646 C CA . PRO A 1 94 ? -3.888 15.208 -2.569 1.00 96.31 94 PRO A CA 1
ATOM 647 C C . PRO A 1 94 ? -4.386 14.877 -1.156 1.00 96.31 94 PRO A C 1
ATOM 649 O O . PRO A 1 94 ? -4.747 15.783 -0.407 1.00 96.31 94 PRO A O 1
ATOM 652 N N . ALA A 1 95 ? -4.446 13.588 -0.811 1.00 96.88 95 ALA A N 1
ATOM 653 C CA . ALA A 1 95 ? -4.914 13.122 0.486 1.00 96.88 95 ALA A CA 1
ATOM 654 C C . ALA A 1 95 ? -3.898 13.408 1.597 1.00 96.88 95 ALA A C 1
ATOM 656 O O . ALA A 1 95 ? -2.684 13.384 1.394 1.00 96.88 95 ALA A O 1
ATOM 657 N N . ARG A 1 96 ? -4.401 13.608 2.815 1.00 96.50 96 ARG A N 1
ATOM 658 C CA . ARG A 1 96 ? -3.557 13.709 4.006 1.00 96.50 96 ARG A CA 1
ATOM 659 C C . ARG A 1 96 ? -3.086 12.325 4.436 1.00 96.50 96 ARG A C 1
ATOM 661 O O . ARG A 1 96 ? -3.911 11.429 4.567 1.00 96.50 96 ARG A O 1
ATOM 668 N N . LEU A 1 97 ? -1.801 12.181 4.755 1.00 97.62 97 LEU A N 1
ATOM 669 C CA . LEU A 1 97 ? -1.244 10.925 5.261 1.00 97.62 97 LEU A CA 1
ATOM 670 C C . LEU A 1 97 ? -1.111 10.948 6.789 1.00 97.62 97 LEU A C 1
ATOM 672 O O . LEU A 1 97 ? -0.374 11.768 7.340 1.00 97.62 97 LEU A O 1
ATOM 676 N N . ALA A 1 98 ? -1.817 10.052 7.474 1.00 96.56 98 ALA A N 1
ATOM 677 C CA . ALA A 1 98 ? -1.688 9.830 8.913 1.00 96.56 98 ALA A CA 1
ATOM 678 C C . ALA A 1 98 ? -0.816 8.595 9.183 1.00 96.56 98 ALA A C 1
ATOM 680 O O . ALA A 1 98 ? -0.952 7.575 8.513 1.00 96.56 98 ALA A O 1
ATOM 681 N N . LEU A 1 99 ? 0.082 8.688 10.162 1.00 97.31 99 LEU A N 1
ATOM 682 C CA . LEU A 1 99 ? 0.982 7.596 10.525 1.00 97.31 99 LEU A CA 1
ATOM 683 C C . LEU A 1 99 ? 0.304 6.654 11.526 1.00 97.31 99 LEU A C 1
ATOM 685 O O . LEU A 1 99 ? -0.149 7.104 12.580 1.00 97.31 99 LEU A O 1
ATOM 689 N N . LEU A 1 100 ? 0.286 5.358 11.215 1.00 96.50 100 LEU A N 1
ATOM 690 C CA . LEU A 1 100 ? -0.044 4.287 12.154 1.00 96.50 100 LEU A CA 1
ATOM 691 C C . LEU A 1 100 ? 1.237 3.701 12.752 1.00 96.50 100 LEU A C 1
ATOM 693 O O . LEU A 1 100 ? 2.155 3.333 12.020 1.00 96.50 100 LEU A O 1
ATOM 697 N N . ASP A 1 101 ? 1.280 3.590 14.080 1.00 94.81 101 ASP A N 1
ATOM 698 C CA . ASP A 1 101 ? 2.416 3.030 14.818 1.00 94.81 101 ASP A CA 1
ATOM 699 C C . ASP A 1 101 ? 2.017 1.705 15.502 1.00 94.81 101 ASP A C 1
ATOM 701 O O . ASP A 1 101 ? 1.305 1.725 16.512 1.00 94.81 101 ASP A O 1
ATOM 705 N N . PRO A 1 102 ? 2.434 0.540 14.976 1.00 95.75 102 PRO A N 1
ATOM 706 C CA . PRO A 1 102 ? 1.992 -0.750 15.497 1.00 95.75 102 PRO A CA 1
ATOM 707 C C . PRO A 1 102 ? 2.864 -1.309 16.636 1.00 95.75 102 PRO A C 1
ATOM 709 O O . PRO A 1 102 ? 2.537 -2.370 17.166 1.00 95.75 102 PRO A O 1
ATOM 712 N N . TRP A 1 103 ? 3.951 -0.639 17.050 1.00 96.25 103 TRP A N 1
ATOM 713 C CA . TRP A 1 103 ? 4.944 -1.210 17.982 1.00 96.25 103 TRP A CA 1
ATOM 714 C C . TRP A 1 103 ? 4.361 -1.642 19.331 1.00 96.25 103 TRP A C 1
ATOM 716 O O . TRP A 1 103 ? 4.785 -2.641 19.910 1.00 96.25 103 TRP A O 1
ATOM 726 N N . GLN A 1 104 ? 3.349 -0.918 19.811 1.00 97.06 104 GLN A N 1
ATOM 727 C CA . GLN A 1 104 ? 2.646 -1.201 21.068 1.00 97.06 104 GLN A CA 1
ATOM 728 C C . GLN A 1 104 ? 1.495 -2.218 20.903 1.00 97.06 104 GLN A C 1
ATOM 730 O O . GLN A 1 104 ? 0.573 -2.271 21.719 1.00 97.06 104 GLN A O 1
ATOM 735 N N . GLY A 1 105 ? 1.539 -3.018 19.834 1.00 97.81 105 GLY A N 1
ATOM 736 C CA . GLY A 1 105 ? 0.658 -4.156 19.609 1.00 97.81 105 GLY A CA 1
ATOM 737 C C . GLY A 1 105 ? -0.772 -3.795 19.218 1.00 97.81 105 GLY A C 1
ATOM 738 O O . GLY A 1 105 ? -1.139 -2.635 19.003 1.00 97.81 105 GLY A O 1
ATOM 739 N N . LEU A 1 106 ? -1.598 -4.838 19.139 1.00 98.69 106 LEU A N 1
ATOM 740 C CA . LEU A 1 106 ? -2.966 -4.757 18.635 1.00 98.69 106 LEU A CA 1
ATOM 741 C C . LEU A 1 106 ? -3.854 -3.789 19.451 1.00 98.69 106 LEU A C 1
ATOM 743 O O . LEU A 1 106 ? -4.514 -2.949 18.836 1.00 98.69 106 LEU A O 1
ATOM 747 N N . PRO A 1 107 ? -3.865 -3.813 20.803 1.00 98.62 107 PRO A N 1
ATOM 748 C CA . PRO A 1 107 ? -4.698 -2.889 21.575 1.00 98.62 107 PRO A CA 1
ATOM 749 C C . PRO A 1 107 ? -4.350 -1.412 21.348 1.00 98.62 107 PRO A C 1
ATOM 751 O O . PRO A 1 107 ? -5.246 -0.578 21.228 1.00 98.62 107 PRO A O 1
ATOM 754 N N . ALA A 1 108 ? -3.060 -1.073 21.256 1.00 97.38 108 ALA A N 1
ATOM 755 C CA . ALA A 1 108 ? -2.637 0.308 21.044 1.00 97.38 108 ALA A CA 1
ATOM 756 C C . ALA A 1 108 ? -2.933 0.796 19.620 1.00 97.38 108 ALA A C 1
ATOM 758 O O . ALA A 1 108 ? -3.249 1.973 19.428 1.00 97.38 108 ALA A O 1
ATOM 759 N N . LEU A 1 109 ? -2.851 -0.092 18.625 1.00 97.69 109 LEU A N 1
ATOM 760 C CA . LEU A 1 109 ? -3.253 0.222 17.257 1.00 97.69 109 LEU A CA 1
ATOM 761 C C . LEU A 1 109 ? -4.771 0.432 17.153 1.00 97.69 109 LEU A C 1
ATOM 763 O O . LEU A 1 109 ? -5.207 1.419 16.565 1.00 97.69 109 LEU A O 1
ATOM 767 N N . ALA A 1 110 ? -5.579 -0.428 17.778 1.00 98.31 110 ALA A N 1
ATOM 768 C CA . ALA A 1 110 ? -7.033 -0.254 17.832 1.00 98.31 110 ALA A CA 1
ATOM 769 C C . ALA A 1 110 ? -7.416 1.097 18.457 1.00 98.31 110 ALA A C 1
ATOM 771 O O . ALA A 1 110 ? -8.275 1.817 17.955 1.00 98.31 110 ALA A O 1
ATOM 772 N N . GLU A 1 111 ? -6.713 1.489 19.516 1.00 96.69 111 GLU A N 1
ATOM 773 C CA . GLU A 1 111 ? -6.908 2.765 20.197 1.00 96.69 111 GLU A CA 1
ATOM 774 C C . GLU A 1 111 ? -6.499 3.968 19.319 1.00 96.69 111 GLU A C 1
ATOM 776 O O . GLU A 1 111 ? -7.157 5.007 19.350 1.00 96.69 111 GLU A O 1
ATOM 781 N N . GLN A 1 112 ? -5.472 3.836 18.469 1.00 95.44 112 GLN A N 1
ATOM 782 C CA . GLN A 1 112 ? -5.153 4.835 17.435 1.00 95.44 112 GLN A CA 1
ATOM 783 C C . GLN A 1 112 ? -6.266 4.961 16.388 1.00 95.44 112 GLN A C 1
ATOM 785 O O . GLN A 1 112 ? -6.672 6.078 16.068 1.00 95.44 112 GLN A O 1
ATOM 790 N N . ILE A 1 113 ? -6.781 3.836 15.884 1.00 96.19 113 ILE A N 1
ATOM 791 C CA . ILE A 1 113 ? -7.856 3.810 14.879 1.00 96.19 113 ILE A CA 1
ATOM 792 C C . ILE A 1 113 ? -9.148 4.405 15.446 1.00 96.19 113 ILE A C 1
ATOM 794 O O . ILE A 1 113 ? -9.784 5.226 14.788 1.00 96.19 113 ILE A O 1
ATOM 798 N N . ARG A 1 114 ? -9.504 4.063 16.689 1.00 95.38 114 ARG A N 1
ATOM 799 C CA . ARG A 1 114 ? -10.666 4.637 17.378 1.00 95.38 114 ARG A CA 1
ATOM 800 C C . ARG A 1 114 ? -10.551 6.157 17.492 1.00 95.38 114 ARG A C 1
ATOM 802 O O . ARG A 1 114 ? -11.480 6.868 17.126 1.00 95.38 114 ARG A O 1
ATOM 809 N N . ARG A 1 115 ? -9.387 6.667 17.919 1.00 93.06 115 ARG A N 1
ATOM 810 C CA . ARG A 1 115 ? -9.143 8.117 17.981 1.00 93.06 115 ARG A CA 1
ATOM 811 C C . ARG A 1 115 ? -9.236 8.788 16.620 1.00 93.06 115 ARG A C 1
ATOM 813 O O . ARG A 1 115 ? -9.766 9.888 16.560 1.00 93.06 115 ARG A O 1
ATOM 820 N N . LEU A 1 116 ? -8.732 8.156 15.557 1.00 91.75 116 LEU A N 1
ATOM 821 C CA . LEU A 1 116 ? -8.878 8.661 14.191 1.00 91.75 116 LEU A CA 1
ATOM 822 C C . LEU A 1 116 ? -10.354 8.762 13.801 1.00 91.75 116 LEU A C 1
ATOM 824 O O . LEU A 1 116 ? -10.774 9.819 13.337 1.00 91.75 116 LEU A O 1
ATOM 828 N N . ALA A 1 117 ? -11.146 7.715 14.029 1.00 91.94 117 ALA A N 1
ATOM 829 C CA . ALA A 1 117 ? -12.577 7.725 13.729 1.00 91.94 117 ALA A CA 1
ATOM 830 C C . ALA A 1 117 ? -13.325 8.837 14.499 1.00 91.94 117 ALA A C 1
ATOM 832 O O . ALA A 1 117 ? -14.084 9.605 13.905 1.00 91.94 117 ALA A O 1
ATOM 833 N N . ASP A 1 118 ? -13.002 9.026 15.784 1.00 90.50 118 ASP A N 1
ATOM 834 C CA . ASP A 1 118 ? -13.595 10.053 16.658 1.00 90.50 118 ASP A CA 1
ATOM 835 C C . ASP A 1 118 ? -13.335 11.504 16.185 1.00 90.50 118 ASP A C 1
ATOM 837 O O . ASP A 1 118 ? -13.960 12.444 16.683 1.00 90.50 118 ASP A O 1
ATOM 841 N N . THR A 1 119 ? -12.451 11.727 15.201 1.00 86.44 119 THR A N 1
ATOM 842 C CA . THR A 1 119 ? -12.187 13.063 14.623 1.00 86.44 119 THR A CA 1
ATOM 843 C C . THR A 1 119 ? -13.273 13.566 13.663 1.00 86.44 119 THR A C 1
ATOM 845 O O . THR A 1 119 ? -13.128 14.638 13.073 1.00 86.44 119 THR A O 1
ATOM 848 N N . GLY A 1 120 ? -14.387 12.839 13.550 1.00 81.12 120 GLY A N 1
ATOM 849 C CA . GLY A 1 120 ? -15.543 13.206 12.729 1.00 81.12 120 GLY A CA 1
ATOM 850 C C . GLY A 1 120 ? -15.731 12.314 11.505 1.00 81.12 120 GLY A C 1
ATOM 851 O O . GLY A 1 120 ? -16.284 12.770 10.503 1.00 81.12 120 GLY A O 1
ATOM 852 N N . HIS A 1 121 ? -15.247 11.072 11.571 1.00 83.38 121 HIS A N 1
ATOM 853 C CA . HIS A 1 121 ? -15.429 10.069 10.533 1.00 83.38 121 HIS A CA 1
ATOM 854 C C . HIS A 1 121 ? -16.407 8.997 11.017 1.00 83.38 121 HIS A C 1
ATOM 856 O O . HIS A 1 121 ? -16.123 8.265 11.961 1.00 83.38 121 HIS A O 1
ATOM 862 N N . ASP A 1 122 ? -17.541 8.868 10.333 1.00 83.25 122 ASP A N 1
ATOM 863 C CA . ASP A 1 122 ? -18.589 7.915 10.724 1.00 83.25 122 ASP A CA 1
ATOM 864 C C . ASP A 1 122 ? -18.283 6.471 10.287 1.00 83.25 122 ASP A C 1
ATOM 866 O O . ASP A 1 122 ? -18.923 5.528 10.751 1.00 83.25 122 ASP A O 1
ATOM 870 N N . HIS A 1 123 ? -17.326 6.288 9.368 1.00 94.50 123 HIS A N 1
ATOM 871 C CA . HIS A 1 123 ? -17.026 4.996 8.750 1.00 94.50 123 HIS A CA 1
ATOM 872 C C . HIS A 1 123 ? -15.566 4.901 8.300 1.00 94.50 123 HIS A C 1
ATOM 874 O O . HIS A 1 123 ? -15.057 5.794 7.616 1.00 94.50 123 HIS A O 1
ATOM 880 N N . VAL A 1 124 ? -14.907 3.795 8.641 1.00 97.06 124 VAL A N 1
ATOM 881 C CA . VAL A 1 124 ? -13.528 3.479 8.248 1.00 97.06 124 VAL A CA 1
ATOM 882 C C . VAL A 1 124 ? -13.519 2.645 6.969 1.00 97.06 124 VAL A C 1
ATOM 884 O O . VAL A 1 124 ? -14.304 1.713 6.800 1.00 97.06 124 VAL A O 1
ATOM 887 N N . ARG A 1 125 ? -12.621 2.964 6.037 1.00 98.19 125 ARG A N 1
ATOM 888 C CA . ARG A 1 125 ? -12.476 2.223 4.777 1.00 98.19 125 ARG A CA 1
ATOM 889 C C . ARG A 1 125 ? -11.083 1.632 4.686 1.00 98.19 125 ARG A C 1
ATOM 891 O O . ARG A 1 125 ? -10.124 2.347 4.426 1.00 98.19 125 ARG A O 1
ATOM 898 N N . ILE A 1 126 ? -10.976 0.340 4.937 1.00 98.69 126 ILE A N 1
ATOM 899 C CA . ILE A 1 126 ? -9.708 -0.383 4.868 1.00 98.69 126 ILE A CA 1
ATOM 900 C C . ILE A 1 126 ? -9.478 -0.729 3.401 1.00 98.69 126 ILE A C 1
ATOM 902 O O . ILE A 1 126 ? -10.404 -1.202 2.747 1.00 98.69 126 ILE A O 1
ATOM 906 N N . VAL A 1 127 ? -8.296 -0.447 2.868 1.00 98.75 127 VAL A N 1
ATOM 907 C CA . VAL A 1 127 ? -7.946 -0.740 1.479 1.00 98.75 127 VAL A CA 1
ATOM 908 C C . VAL A 1 127 ? -6.694 -1.582 1.450 1.00 98.75 127 VAL A C 1
ATOM 910 O O . VAL A 1 127 ? -5.674 -1.191 2.011 1.00 98.75 127 VAL A O 1
ATOM 913 N N . ASP A 1 128 ? -6.797 -2.684 0.732 1.00 98.44 128 ASP A N 1
ATOM 914 C CA . ASP A 1 128 ? -5.692 -3.555 0.380 1.00 98.44 128 ASP A CA 1
ATOM 915 C C . ASP A 1 128 ? -5.587 -3.630 -1.153 1.00 98.44 128 ASP A C 1
ATOM 917 O O . ASP A 1 128 ? -6.601 -3.631 -1.866 1.00 98.44 128 ASP A O 1
ATOM 921 N N . VAL A 1 129 ? -4.359 -3.618 -1.668 1.00 98.12 129 VAL A N 1
ATOM 922 C CA . VAL A 1 129 ? -4.056 -3.682 -3.098 1.00 98.12 129 VAL A CA 1
ATOM 923 C C . VAL A 1 129 ? -3.491 -5.053 -3.445 1.00 98.12 129 VAL A C 1
ATOM 925 O O . VAL A 1 129 ? -2.282 -5.230 -3.565 1.00 98.12 129 VAL A O 1
ATOM 928 N N . GLY A 1 130 ? -4.390 -5.984 -3.736 1.00 96.81 130 GLY A N 1
ATOM 929 C CA . GLY A 1 130 ? -4.043 -7.327 -4.180 1.00 96.81 130 GLY A CA 1
ATOM 930 C C . GLY A 1 130 ? -4.951 -8.383 -3.573 1.00 96.81 130 GLY A C 1
ATOM 931 O O . GLY A 1 130 ? -5.517 -9.180 -4.322 1.00 96.81 130 GLY A O 1
ATOM 932 N N . GLY A 1 131 ? -5.245 -8.302 -2.281 1.00 96.94 131 GLY A N 1
ATOM 933 C CA . GLY A 1 131 ? -6.241 -9.147 -1.623 1.00 96.94 131 GLY A CA 1
ATOM 934 C C . GLY A 1 131 ? -5.687 -10.054 -0.532 1.00 96.94 131 GLY A C 1
ATOM 935 O O . GLY A 1 131 ? -6.450 -10.884 -0.030 1.00 96.94 131 GLY A O 1
ATOM 936 N N . ASP A 1 132 ? -4.413 -9.934 -0.157 1.00 96.19 132 ASP A N 1
ATOM 937 C CA . ASP A 1 132 ? -3.821 -10.680 0.957 1.00 96.19 132 ASP A CA 1
ATOM 938 C C . ASP A 1 132 ? -4.399 -10.292 2.330 1.00 96.19 132 ASP A C 1
ATOM 940 O O . ASP A 1 132 ? -4.325 -11.076 3.281 1.00 96.19 132 ASP A O 1
ATOM 944 N N . ILE A 1 133 ? -5.172 -9.206 2.412 1.00 98.00 133 ILE A N 1
ATOM 945 C CA . ILE A 1 133 ? -6.056 -8.946 3.554 1.00 98.00 133 ILE A CA 1
ATOM 946 C C . ILE A 1 133 ? -7.079 -10.065 3.796 1.00 98.00 133 ILE A C 1
ATOM 948 O O . ILE A 1 133 ? -7.597 -10.196 4.905 1.00 98.00 133 ILE A O 1
ATOM 952 N N . LEU A 1 134 ? -7.359 -10.899 2.792 1.00 97.75 134 LEU A N 1
ATOM 953 C CA . LEU A 1 134 ? -8.238 -12.067 2.886 1.00 97.75 134 LEU A CA 1
ATOM 954 C C . LEU A 1 134 ? -7.467 -13.389 3.047 1.00 97.75 134 LEU A C 1
ATOM 956 O O . LEU A 1 134 ? -8.071 -14.446 2.865 1.00 97.75 134 LEU A O 1
ATOM 960 N N . ALA A 1 135 ? -6.162 -13.363 3.339 1.00 96.12 135 ALA A N 1
ATOM 961 C CA . ALA A 1 135 ? -5.311 -14.554 3.417 1.00 96.12 135 ALA A CA 1
ATOM 962 C C . ALA A 1 135 ? -5.738 -15.551 4.506 1.00 96.12 135 ALA A C 1
ATOM 964 O O . ALA A 1 135 ? -5.976 -15.183 5.657 1.00 96.12 135 ALA A O 1
ATOM 965 N N . HIS A 1 136 ? -5.729 -16.842 4.175 1.00 95.62 136 HIS A N 1
ATOM 966 C CA . HIS A 1 136 ? -5.873 -17.921 5.149 1.00 95.62 136 HIS A CA 1
ATOM 967 C C . HIS A 1 136 ? -4.546 -18.256 5.842 1.00 95.62 136 HIS A C 1
ATOM 969 O O . HIS A 1 136 ? -4.563 -18.883 6.902 1.00 95.62 136 HIS A O 1
ATOM 975 N N . GLY A 1 137 ? -3.411 -17.818 5.296 1.00 93.50 137 GLY A N 1
ATOM 976 C CA . GLY A 1 137 ? -2.085 -17.997 5.878 1.00 93.50 137 GLY A CA 1
ATOM 977 C C . GLY A 1 137 ? -1.317 -19.206 5.342 1.00 93.50 137 GLY A C 1
ATOM 978 O O . GLY A 1 137 ? -0.137 -19.347 5.655 1.00 93.50 137 GLY A O 1
ATOM 979 N N . ASP A 1 138 ? -1.968 -20.067 4.561 1.00 93.62 138 ASP A N 1
ATOM 980 C CA . ASP A 1 138 ? -1.405 -21.277 3.956 1.00 93.62 138 ASP A CA 1
ATOM 981 C C . ASP A 1 138 ? -1.218 -21.161 2.435 1.00 93.62 138 ASP A C 1
ATOM 983 O O . ASP A 1 138 ? -0.860 -22.140 1.780 1.00 93.62 138 ASP A O 1
ATOM 987 N N . GLU A 1 139 ? -1.432 -19.974 1.863 1.00 96.12 139 GLU A N 1
ATOM 988 C CA . GLU A 1 139 ? -1.201 -19.730 0.446 1.00 96.12 139 GLU A CA 1
ATOM 989 C C . GLU A 1 139 ? 0.291 -19.834 0.080 1.00 96.12 139 GLU A C 1
ATOM 991 O O . GLU A 1 139 ? 1.146 -19.175 0.669 1.00 96.12 139 GLU A O 1
ATOM 996 N N . ASP A 1 140 ? 0.601 -20.610 -0.966 1.00 93.62 140 ASP A N 1
ATOM 997 C CA . ASP A 1 140 ? 1.977 -20.890 -1.418 1.00 93.62 140 ASP A CA 1
ATOM 998 C C . ASP A 1 140 ? 2.790 -19.631 -1.773 1.00 93.62 140 ASP A C 1
ATOM 1000 O O . ASP A 1 140 ? 4.023 -19.639 -1.728 1.00 93.62 140 ASP A O 1
ATOM 1004 N N . THR A 1 141 ? 2.108 -18.566 -2.197 1.00 94.75 141 THR A N 1
ATOM 1005 C CA . THR A 1 141 ? 2.717 -17.310 -2.657 1.00 94.75 141 THR A CA 1
ATOM 1006 C C . THR A 1 141 ? 2.698 -16.196 -1.614 1.00 94.75 141 THR A C 1
ATOM 1008 O O . THR A 1 141 ? 3.245 -15.125 -1.884 1.00 94.75 141 THR A O 1
ATOM 1011 N N . LEU A 1 142 ? 2.122 -16.442 -0.435 1.00 96.50 142 LEU A N 1
ATOM 1012 C CA . LEU A 1 142 ? 2.000 -15.450 0.628 1.00 96.50 142 LEU A CA 1
ATOM 1013 C C . LEU A 1 142 ? 3.377 -14.995 1.115 1.00 96.50 142 LEU A C 1
ATOM 1015 O O . LEU A 1 142 ? 4.293 -15.797 1.315 1.00 96.50 142 LEU A O 1
ATOM 1019 N N . CYS A 1 143 ? 3.527 -13.692 1.321 1.00 94.00 143 CYS A N 1
ATOM 1020 C CA . CYS A 1 143 ? 4.791 -13.059 1.664 1.00 94.00 143 CYS A CA 1
ATOM 1021 C C . CYS A 1 143 ? 4.699 -12.104 2.861 1.00 94.00 143 CYS A C 1
ATOM 1023 O O . CYS A 1 143 ? 5.716 -11.993 3.560 1.00 94.00 143 CYS A O 1
ATOM 1025 N N . SER A 1 144 ? 3.571 -11.424 3.089 1.00 93.50 144 SER A N 1
ATOM 1026 C CA . SER A 1 144 ? 3.464 -10.262 3.993 1.00 93.50 144 SER A CA 1
ATOM 1027 C C . SER A 1 144 ? 2.195 -10.209 4.878 1.00 93.50 144 SER A C 1
ATOM 1029 O O . SER A 1 144 ? 1.603 -9.144 5.027 1.00 93.50 144 SER A O 1
ATOM 1031 N N . PRO A 1 145 ? 1.727 -11.303 5.506 1.00 95.12 145 PRO A N 1
ATOM 1032 C CA . PRO A 1 145 ? 0.378 -11.337 6.087 1.00 95.12 145 PRO A CA 1
ATOM 1033 C C . PRO A 1 145 ? 0.148 -10.468 7.339 1.00 95.12 145 PRO A C 1
ATOM 1035 O O . PRO A 1 145 ? -0.987 -10.354 7.809 1.00 95.12 145 PRO A O 1
ATOM 1038 N N . LEU A 1 146 ? 1.195 -9.941 7.981 1.00 97.25 146 LEU A N 1
ATOM 1039 C CA . LEU A 1 146 ? 1.104 -9.389 9.332 1.00 97.25 146 LEU A CA 1
ATOM 1040 C C . LEU A 1 146 ? 0.298 -8.093 9.403 1.00 97.25 146 LEU A C 1
ATOM 1042 O O . LEU A 1 146 ? -0.552 -7.975 10.286 1.00 97.25 146 LEU A O 1
ATOM 1046 N N . VAL A 1 147 ? 0.596 -7.097 8.566 1.00 95.38 147 VAL A N 1
ATOM 1047 C CA . VAL A 1 147 ? 0.021 -5.748 8.729 1.00 95.38 147 VAL A CA 1
ATOM 1048 C C . VAL A 1 147 ? -1.442 -5.681 8.322 1.00 95.38 147 VAL A C 1
ATOM 1050 O O . VAL A 1 147 ? -2.241 -5.096 9.057 1.00 95.38 147 VAL A O 1
ATOM 1053 N N . ASP A 1 148 ? -1.816 -6.380 7.258 1.00 97.31 148 ASP A N 1
ATOM 1054 C CA . ASP A 1 148 ? -3.193 -6.502 6.792 1.00 97.31 148 ASP A CA 1
ATOM 1055 C C . ASP A 1 148 ? -4.063 -7.202 7.840 1.00 97.31 148 ASP A C 1
ATOM 1057 O O . ASP A 1 148 ? -5.131 -6.715 8.232 1.00 97.31 148 ASP A O 1
ATOM 1061 N N . ALA A 1 149 ? -3.556 -8.294 8.419 1.00 98.19 149 ALA A N 1
ATOM 1062 C CA . ALA A 1 149 ? -4.226 -8.966 9.523 1.00 98.19 149 ALA A CA 1
ATOM 1063 C C . ALA A 1 149 ? -4.326 -8.079 10.777 1.00 98.19 149 ALA A C 1
ATOM 1065 O O . ALA A 1 149 ? -5.356 -8.060 11.464 1.00 98.19 149 ALA A O 1
ATOM 1066 N N . LEU A 1 150 ? -3.265 -7.330 11.091 1.00 98.31 150 LEU A N 1
ATOM 1067 C CA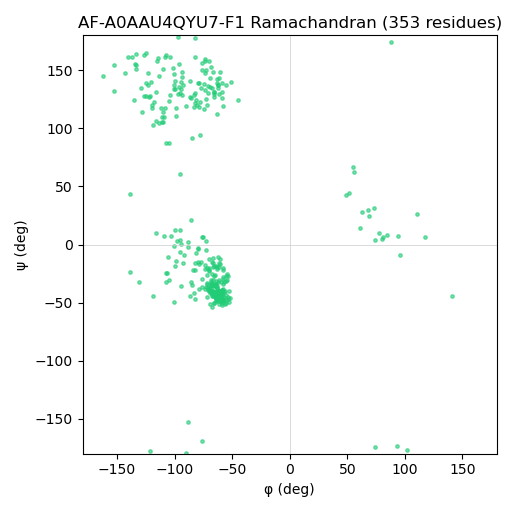 . LEU A 1 150 ? -3.208 -6.470 12.268 1.00 98.31 150 LEU A CA 1
ATOM 1068 C C . LEU A 1 150 ? -4.205 -5.309 12.164 1.00 98.31 150 LEU A C 1
ATOM 1070 O O . LEU A 1 150 ? -4.865 -4.995 13.157 1.00 98.31 150 LEU A O 1
ATOM 1074 N N . VAL A 1 151 ? -4.358 -4.697 10.986 1.00 98.12 151 VAL A N 1
ATOM 1075 C CA . VAL A 1 151 ? -5.294 -3.585 10.783 1.00 98.12 151 VAL A CA 1
ATOM 1076 C C . VAL A 1 151 ? -6.751 -4.044 10.813 1.00 98.12 151 VAL A C 1
ATOM 1078 O O . VAL A 1 151 ? -7.585 -3.369 11.428 1.00 98.12 151 VAL A O 1
ATOM 1081 N N . LEU A 1 152 ? -7.059 -5.214 10.237 1.00 98.25 152 LEU A N 1
ATOM 1082 C CA . LEU A 1 152 ? -8.386 -5.832 10.327 1.00 98.25 152 LEU A CA 1
ATOM 1083 C C . LEU A 1 152 ? -8.769 -6.093 11.784 1.00 98.25 152 LEU A C 1
ATOM 1085 O O . LEU A 1 152 ? -9.824 -5.653 12.255 1.00 98.25 152 LEU A O 1
ATOM 1089 N N . ALA A 1 153 ? -7.882 -6.772 12.516 1.00 98.69 153 ALA A N 1
ATOM 1090 C CA . ALA A 1 153 ? -8.072 -7.053 13.930 1.00 98.69 153 ALA A CA 1
ATOM 1091 C C . ALA A 1 153 ? -8.225 -5.753 14.736 1.00 98.69 153 ALA A C 1
ATOM 1093 O O . ALA A 1 153 ? -9.091 -5.654 15.608 1.00 98.69 153 ALA A O 1
ATOM 1094 N N . ALA A 1 154 ? -7.425 -4.727 14.435 1.00 98.62 154 ALA A N 1
ATOM 1095 C CA . ALA A 1 154 ? -7.465 -3.459 15.151 1.00 98.62 154 ALA A CA 1
ATOM 1096 C C . ALA A 1 154 ? -8.778 -2.706 14.919 1.00 98.62 154 ALA A C 1
ATOM 1098 O O . ALA A 1 154 ? -9.346 -2.186 15.877 1.00 98.62 154 ALA A O 1
ATOM 1099 N N . CYS A 1 155 ? -9.309 -2.700 13.693 1.00 98.56 155 CYS A N 1
ATOM 1100 C CA . CYS A 1 155 ? -10.615 -2.105 13.400 1.00 98.56 155 CYS A CA 1
ATOM 1101 C C . CYS A 1 155 ? -11.745 -2.817 14.153 1.00 98.56 155 CYS A C 1
ATOM 1103 O O . CYS A 1 155 ? -12.607 -2.161 14.742 1.00 98.56 155 CYS A O 1
ATOM 1105 N N . ARG A 1 156 ? -11.711 -4.156 14.213 1.00 98.38 156 ARG A N 1
ATOM 1106 C CA . ARG A 1 156 ? -12.688 -4.942 14.982 1.00 98.38 156 ARG A CA 1
ATOM 1107 C C . ARG A 1 156 ? -12.619 -4.648 16.471 1.00 98.38 156 ARG A C 1
ATOM 1109 O O . ARG A 1 156 ? -13.656 -4.441 17.095 1.00 98.38 156 ARG A O 1
ATOM 1116 N N . LEU A 1 157 ? -11.411 -4.613 17.029 1.00 98.56 157 LEU A N 1
ATOM 1117 C CA . LEU A 1 157 ? -11.191 -4.321 18.442 1.00 98.56 157 LEU A CA 1
ATOM 1118 C C . LEU A 1 157 ? -11.574 -2.877 18.800 1.00 98.56 157 LEU A C 1
ATOM 1120 O O . LEU A 1 157 ? -12.099 -2.636 19.883 1.00 98.56 157 LEU A O 1
ATOM 1124 N N . ALA A 1 158 ? -11.352 -1.928 17.888 1.00 97.88 158 ALA A N 1
ATOM 1125 C CA . ALA A 1 158 ? -11.738 -0.529 18.054 1.00 97.88 158 ALA A CA 1
ATOM 1126 C C . ALA A 1 158 ? -13.263 -0.323 18.074 1.00 97.88 158 ALA A C 1
ATOM 1128 O O . ALA A 1 158 ? -13.727 0.711 18.555 1.00 97.88 158 ALA A O 1
ATOM 1129 N N . GLY A 1 159 ? -14.039 -1.285 17.558 1.00 97.06 159 GLY A N 1
ATOM 1130 C CA . GLY A 1 159 ? -15.498 -1.201 17.483 1.00 97.06 159 GLY A CA 1
ATOM 1131 C C . GLY A 1 159 ? -15.999 -0.151 16.487 1.00 97.06 159 GLY A C 1
ATOM 1132 O O . GLY A 1 159 ? -17.103 0.365 16.652 1.00 97.06 159 GLY A O 1
ATOM 1133 N N . VAL A 1 160 ? -15.189 0.189 15.479 1.00 95.38 160 VAL A N 1
ATOM 1134 C CA . VAL A 1 160 ? -15.536 1.189 14.460 1.00 95.38 160 VAL A CA 1
ATOM 1135 C C . VAL A 1 160 ? -16.308 0.543 13.303 1.00 95.38 160 VAL A C 1
ATOM 1137 O O . VAL A 1 160 ? -15.960 -0.567 12.887 1.00 95.38 160 VAL A O 1
ATOM 1140 N N . PRO A 1 161 ? -17.334 1.207 12.737 1.00 96.06 161 PRO A N 1
ATOM 1141 C CA . PRO A 1 161 ? -17.931 0.773 11.478 1.00 96.06 161 PRO A CA 1
ATOM 1142 C C . PRO A 1 161 ? -16.870 0.761 10.377 1.00 96.06 161 PRO A C 1
ATOM 1144 O O . PRO A 1 161 ? -16.190 1.770 10.171 1.00 96.06 161 PRO A O 1
ATOM 1147 N N . ALA A 1 162 ? -16.711 -0.370 9.685 1.00 97.38 162 ALA A N 1
ATOM 1148 C CA . ALA A 1 162 ? -15.696 -0.501 8.650 1.00 97.38 162 ALA A CA 1
ATOM 1149 C C . ALA A 1 162 ? -16.149 -1.331 7.444 1.00 97.38 162 ALA A C 1
ATOM 1151 O O . ALA A 1 162 ? -16.913 -2.290 7.566 1.00 97.38 162 ALA A O 1
ATOM 1152 N N . THR A 1 163 ? -15.626 -0.959 6.277 1.00 97.50 163 THR A N 1
ATOM 1153 C CA . THR A 1 163 ? -15.709 -1.727 5.027 1.00 97.50 163 THR A CA 1
ATOM 1154 C C . THR A 1 163 ? -14.301 -1.986 4.526 1.00 97.50 163 THR A C 1
ATOM 1156 O O . THR A 1 163 ? -13.469 -1.076 4.542 1.00 97.50 163 THR A O 1
ATOM 1159 N N . VAL A 1 164 ? -14.056 -3.208 4.066 1.00 98.31 164 VAL A N 1
ATOM 1160 C CA . VAL A 1 164 ? -12.802 -3.602 3.426 1.00 98.31 164 VAL A CA 1
ATOM 1161 C C . VAL A 1 164 ? -12.971 -3.469 1.922 1.00 98.31 164 VAL A C 1
ATOM 1163 O O . VAL A 1 164 ? -13.982 -3.902 1.377 1.00 98.31 164 VAL A O 1
ATOM 1166 N N . TYR A 1 165 ? -11.998 -2.861 1.258 1.00 98.50 165 TYR A N 1
ATOM 1167 C CA . TYR A 1 165 ? -11.921 -2.750 -0.188 1.00 98.50 165 TYR A CA 1
ATOM 1168 C C . TYR A 1 165 ? -10.673 -3.469 -0.683 1.00 98.50 165 TYR A C 1
ATOM 1170 O O . TYR A 1 165 ? -9.563 -3.099 -0.310 1.00 98.50 165 TYR A O 1
ATOM 1178 N N . VAL A 1 166 ? -10.862 -4.443 -1.567 1.00 98.50 166 VAL A N 1
ATOM 1179 C CA . VAL A 1 166 ? -9.770 -5.113 -2.277 1.00 98.50 166 VAL A CA 1
ATOM 1180 C C . VAL A 1 166 ? -9.654 -4.493 -3.661 1.00 98.50 166 VAL A C 1
ATOM 1182 O O . VAL A 1 166 ? -10.542 -4.639 -4.507 1.00 98.50 166 VAL A O 1
ATOM 1185 N N . ALA A 1 167 ? -8.573 -3.754 -3.878 1.00 98.44 167 ALA A N 1
ATOM 1186 C CA . ALA A 1 167 ? -8.268 -3.072 -5.124 1.00 98.44 167 ALA A CA 1
ATOM 1187 C C . ALA A 1 167 ? -7.315 -3.913 -5.976 1.00 98.44 167 ALA A C 1
ATOM 1189 O O . ALA A 1 167 ? -6.270 -4.346 -5.510 1.00 98.44 167 ALA A O 1
ATOM 1190 N N . GLY A 1 168 ? -7.664 -4.123 -7.243 1.00 98.19 168 GLY A N 1
ATOM 1191 C CA . GLY A 1 168 ? -6.863 -4.926 -8.164 1.00 98.19 168 GLY A CA 1
ATOM 1192 C C . GLY A 1 168 ? -6.558 -6.343 -7.657 1.00 98.19 168 GLY A C 1
ATOM 1193 O O . GLY A 1 168 ? -5.387 -6.648 -7.451 1.00 98.19 168 GLY A O 1
ATOM 1194 N N . PRO A 1 169 ? -7.567 -7.224 -7.514 1.00 97.94 169 PRO A N 1
ATOM 1195 C CA . PRO A 1 169 ? -7.377 -8.608 -7.074 1.00 97.94 169 PRO A CA 1
ATOM 1196 C C . PRO A 1 169 ? -6.197 -9.323 -7.763 1.00 97.94 169 PRO A C 1
ATOM 1198 O O . PRO A 1 169 ? -6.139 -9.389 -9.000 1.00 97.94 169 PRO A O 1
ATOM 1201 N N . GLY A 1 170 ? -5.271 -9.851 -6.960 1.00 97.25 170 GLY A N 1
ATOM 1202 C CA . GLY A 1 170 ? -4.029 -10.535 -7.332 1.00 97.25 170 GLY A CA 1
ATOM 1203 C C . GLY A 1 170 ? -2.866 -9.636 -7.777 1.00 97.25 170 GLY A C 1
ATOM 1204 O O . GLY A 1 170 ? -1.900 -10.145 -8.346 1.00 97.25 170 GLY A O 1
ATOM 1205 N N . ALA A 1 171 ? -2.951 -8.309 -7.617 1.00 97.44 171 ALA A N 1
ATOM 1206 C CA . ALA A 1 171 ? -1.921 -7.375 -8.091 1.00 97.44 171 ALA A CA 1
ATOM 1207 C C . ALA A 1 171 ? -0.623 -7.373 -7.260 1.00 97.44 171 ALA A C 1
ATOM 1209 O O . ALA A 1 171 ? 0.414 -6.955 -7.773 1.00 97.44 171 ALA A O 1
ATOM 1210 N N . ASP A 1 172 ? -0.656 -7.824 -6.011 1.00 96.25 172 ASP A N 1
ATOM 1211 C CA . ASP A 1 172 ? 0.518 -8.007 -5.147 1.00 96.25 172 ASP A CA 1
ATOM 1212 C C . ASP A 1 172 ? 1.330 -9.266 -5.513 1.00 96.25 172 ASP A C 1
ATOM 1214 O O . ASP A 1 172 ? 2.559 -9.274 -5.410 1.00 96.25 172 ASP A O 1
ATOM 1218 N N . GLY A 1 173 ? 0.652 -10.284 -6.048 1.00 96.69 173 GLY A N 1
ATOM 1219 C CA . GLY A 1 173 ? 1.196 -11.605 -6.336 1.00 96.69 173 GLY A CA 1
ATOM 1220 C C . GLY A 1 173 ? 1.194 -12.555 -5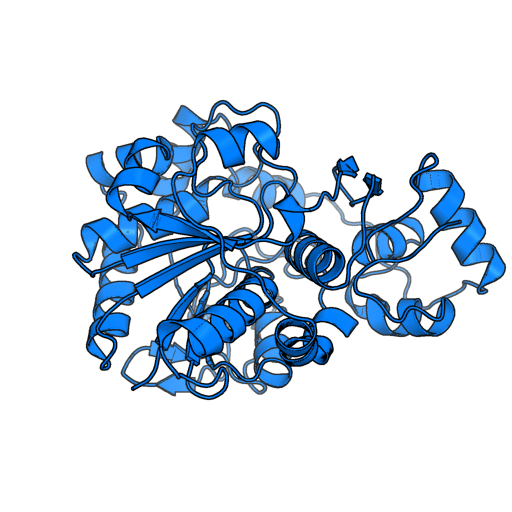.138 1.00 96.69 173 GLY A C 1
ATOM 1221 O O . GLY A 1 173 ? 1.775 -13.632 -5.262 1.00 96.69 173 GLY A O 1
ATOM 1222 N N . GLU A 1 174 ? 0.564 -12.183 -4.020 1.00 96.56 174 GLU A N 1
ATOM 1223 C CA . GLU A 1 174 ? 0.561 -12.970 -2.780 1.00 96.56 174 GLU A CA 1
ATOM 1224 C C . GLU A 1 174 ? -0.547 -14.023 -2.762 1.00 96.56 174 GLU A C 1
ATOM 1226 O O . GLU A 1 174 ? -0.338 -15.128 -2.260 1.00 96.56 174 GLU A O 1
ATOM 1231 N N . ILE A 1 175 ? -1.687 -13.729 -3.396 1.00 96.75 175 ILE A N 1
ATOM 1232 C CA . ILE A 1 175 ? -2.785 -14.679 -3.601 1.00 96.75 175 ILE A CA 1
ATOM 1233 C C . ILE A 1 175 ? -3.196 -14.680 -5.083 1.00 96.75 175 ILE A C 1
ATOM 1235 O O . ILE A 1 175 ? -3.346 -13.612 -5.690 1.00 96.75 175 ILE A O 1
ATOM 1239 N N . PRO A 1 176 ? -3.406 -15.854 -5.713 1.00 95.88 176 PRO A N 1
ATOM 1240 C CA . PRO A 1 176 ? -3.931 -15.919 -7.071 1.00 95.88 176 PRO A CA 1
ATOM 1241 C C . PRO A 1 176 ? -5.263 -15.170 -7.211 1.00 95.88 176 PRO A C 1
ATOM 1243 O O . PRO A 1 176 ? -6.168 -15.320 -6.397 1.00 95.88 176 PRO A O 1
ATOM 1246 N N . GLN A 1 177 ? -5.422 -14.408 -8.299 1.00 96.75 177 GLN A N 1
ATOM 1247 C CA . GLN A 1 177 ? -6.620 -13.586 -8.525 1.00 96.75 177 GLN A CA 1
ATOM 1248 C C . GLN A 1 177 ? -7.935 -14.373 -8.414 1.00 96.75 177 GLN A C 1
ATOM 1250 O O . GLN A 1 177 ? -8.907 -13.840 -7.889 1.00 96.75 177 GLN A O 1
ATOM 1255 N N . ALA A 1 178 ? -7.986 -15.604 -8.932 1.00 96.00 178 ALA A N 1
ATOM 1256 C CA . ALA A 1 178 ? -9.192 -16.428 -8.857 1.00 96.00 178 ALA A CA 1
ATOM 1257 C C . ALA A 1 178 ? -9.580 -16.712 -7.399 1.00 96.00 178 ALA A C 1
ATOM 1259 O O . ALA A 1 178 ? -10.726 -16.497 -7.026 1.00 96.00 178 ALA A O 1
ATOM 1260 N N . ASP A 1 179 ? -8.602 -17.069 -6.567 1.00 96.75 179 ASP A N 1
ATOM 1261 C CA . ASP A 1 179 ? -8.820 -17.386 -5.157 1.00 96.75 179 ASP A CA 1
ATOM 1262 C C . ASP A 1 179 ? -9.243 -16.147 -4.356 1.00 96.75 179 ASP A C 1
ATOM 1264 O O . ASP A 1 179 ? -10.064 -16.259 -3.451 1.00 96.75 179 ASP A O 1
ATOM 1268 N N . VAL A 1 180 ? -8.718 -14.959 -4.693 1.00 97.12 180 VAL A N 1
ATOM 1269 C CA . VAL A 1 180 ? -9.174 -13.686 -4.103 1.00 97.12 180 VAL A CA 1
ATOM 1270 C C . VAL A 1 180 ? -10.629 -13.408 -4.483 1.00 97.12 180 VAL A C 1
ATOM 1272 O O . VAL A 1 180 ? -11.433 -13.050 -3.628 1.00 97.12 180 VAL A O 1
ATOM 1275 N N . LEU A 1 181 ? -10.984 -13.582 -5.759 1.00 96.50 181 LEU A N 1
ATOM 1276 C CA . LEU A 1 181 ? -12.344 -13.341 -6.249 1.00 96.50 181 LEU A CA 1
ATOM 1277 C C . LEU A 1 181 ? -13.360 -14.330 -5.668 1.00 96.50 181 LEU A C 1
ATOM 1279 O O . LEU A 1 181 ? -14.478 -13.922 -5.381 1.00 96.50 181 LEU A O 1
ATOM 1283 N N . ASP A 1 182 ? -12.974 -15.586 -5.439 1.00 95.94 182 ASP A N 1
ATOM 1284 C CA . ASP A 1 182 ? -13.835 -16.600 -4.814 1.00 95.94 182 ASP A CA 1
ATOM 1285 C C . ASP A 1 182 ? -14.176 -16.275 -3.344 1.00 95.94 182 ASP A C 1
ATOM 1287 O O . ASP A 1 182 ? -15.141 -16.812 -2.802 1.00 95.94 182 ASP A O 1
ATOM 1291 N N . ARG A 1 183 ? -13.400 -15.393 -2.695 1.00 95.56 183 ARG A N 1
ATOM 1292 C CA . ARG A 1 183 ? -13.622 -14.902 -1.318 1.00 95.56 183 ARG A CA 1
ATOM 1293 C C . ARG A 1 183 ? -14.390 -13.581 -1.269 1.00 95.56 183 ARG A C 1
ATOM 1295 O O . ARG A 1 183 ? -14.690 -13.076 -0.190 1.00 95.56 183 ARG A O 1
ATOM 1302 N N . LEU A 1 184 ? -14.645 -12.975 -2.423 1.00 93.88 184 LEU A N 1
ATOM 1303 C CA . LEU A 1 184 ? -15.270 -11.667 -2.530 1.00 93.88 184 LEU A CA 1
ATOM 1304 C C . LEU A 1 184 ? -16.673 -11.817 -3.095 1.00 93.88 184 LEU A C 1
ATOM 1306 O O . LEU A 1 184 ? -16.864 -12.123 -4.270 1.00 93.88 184 LEU A O 1
ATOM 1310 N N . ASP A 1 185 ? -17.655 -11.495 -2.267 1.00 80.69 185 ASP A N 1
ATOM 1311 C CA . ASP A 1 185 ? -19.034 -11.363 -2.704 1.00 80.69 185 ASP A CA 1
ATOM 1312 C C . ASP A 1 185 ? -19.358 -9.905 -3.060 1.00 80.69 185 ASP A C 1
ATOM 1314 O O . ASP A 1 185 ? -18.858 -8.955 -2.458 1.00 80.69 185 ASP A O 1
ATOM 1318 N N . GLY A 1 186 ? -20.254 -9.715 -4.027 1.00 72.19 186 GLY A N 1
ATOM 1319 C CA . GLY A 1 186 ? -20.885 -8.421 -4.288 1.00 72.19 186 GLY A CA 1
ATOM 1320 C C . GLY A 1 186 ? -20.346 -7.625 -5.478 1.00 72.19 186 GLY A C 1
ATOM 1321 O O . GLY A 1 186 ? -19.514 -8.073 -6.269 1.00 72.19 186 GLY A O 1
ATOM 1322 N N . ASP A 1 187 ? -20.910 -6.426 -5.630 1.00 83.00 187 ASP A N 1
ATOM 1323 C CA . ASP A 1 187 ? -20.650 -5.553 -6.769 1.00 83.00 187 ASP A CA 1
ATOM 1324 C C . ASP A 1 187 ? -19.269 -4.899 -6.673 1.00 83.00 187 ASP A C 1
ATOM 1326 O O . ASP A 1 187 ? -18.847 -4.402 -5.626 1.00 83.00 187 ASP A O 1
ATOM 1330 N N . ALA A 1 188 ? -18.580 -4.847 -7.809 1.00 95.12 188 ALA A N 1
ATOM 1331 C CA . ALA A 1 188 ? -17.281 -4.210 -7.915 1.00 95.12 188 ALA A CA 1
ATOM 1332 C C . ALA A 1 188 ? -17.402 -2.768 -8.427 1.00 95.12 188 ALA A C 1
ATOM 1334 O O . ALA A 1 188 ? -18.074 -2.482 -9.424 1.00 95.12 188 ALA A O 1
ATOM 1335 N N . LEU A 1 189 ? -16.681 -1.849 -7.792 1.00 97.75 189 LEU A N 1
ATOM 1336 C CA . LEU A 1 189 ? -16.502 -0.497 -8.298 1.00 97.75 189 LEU A CA 1
ATOM 1337 C C . LEU A 1 189 ? -15.489 -0.486 -9.440 1.00 97.75 189 LEU A C 1
ATOM 1339 O O . LEU A 1 189 ? -14.547 -1.278 -9.507 1.00 97.75 189 LEU A O 1
ATOM 1343 N N . THR A 1 190 ? -15.690 0.467 -10.346 1.00 97.12 190 THR A N 1
ATOM 1344 C CA . THR A 1 190 ? -14.829 0.669 -11.511 1.00 97.12 190 THR A CA 1
ATOM 1345 C C . THR A 1 190 ? -14.158 2.034 -11.417 1.00 97.12 190 THR A C 1
ATOM 1347 O O . THR A 1 190 ? -14.824 3.060 -11.622 1.00 97.12 190 THR A O 1
ATOM 1350 N N . PRO A 1 191 ? -12.855 2.071 -11.104 1.00 97.94 191 PRO A N 1
ATOM 1351 C CA . PRO A 1 191 ? -12.055 3.274 -11.246 1.00 97.94 191 PRO A CA 1
ATOM 1352 C C . PRO A 1 191 ? -12.033 3.743 -12.698 1.00 97.94 191 PRO A C 1
ATOM 1354 O O . PRO A 1 191 ? -12.089 2.954 -13.641 1.00 97.94 191 PRO A O 1
ATOM 1357 N N . HIS A 1 192 ? -11.942 5.051 -12.881 1.00 95.69 192 HIS A N 1
ATOM 1358 C CA . HIS A 1 192 ? -11.767 5.690 -14.177 1.00 95.69 192 HIS A CA 1
ATOM 1359 C C . HIS A 1 192 ? -10.336 6.226 -14.304 1.00 95.69 192 HIS A C 1
ATOM 1361 O O . HIS A 1 192 ? -9.657 6.478 -13.310 1.00 95.69 192 HIS A O 1
ATOM 1367 N N . ALA A 1 193 ? -9.902 6.523 -15.531 1.00 95.50 193 ALA A N 1
ATOM 1368 C CA . ALA A 1 193 ? -8.582 7.111 -15.788 1.00 95.50 193 ALA A CA 1
ATOM 1369 C C . ALA A 1 193 ? -8.324 8.424 -15.012 1.00 95.50 193 ALA A C 1
ATOM 1371 O O . ALA A 1 193 ? -7.179 8.751 -14.705 1.00 95.50 193 ALA A O 1
ATOM 1372 N N . GLN A 1 194 ? -9.376 9.180 -14.666 1.00 95.94 194 GLN A N 1
ATOM 1373 C CA . GLN A 1 194 ? -9.259 10.380 -13.825 1.00 95.94 194 GLN A CA 1
ATOM 1374 C C . GLN A 1 194 ? -8.865 10.060 -12.372 1.00 95.94 194 GLN A C 1
ATOM 1376 O O . GLN A 1 194 ? -8.141 10.842 -11.761 1.00 95.94 194 GLN A O 1
ATOM 1381 N N . ASP A 1 195 ? -9.293 8.908 -11.847 1.00 97.31 195 ASP A N 1
ATOM 1382 C CA . ASP A 1 195 ? -8.980 8.469 -10.485 1.00 97.31 195 ASP A CA 1
ATOM 1383 C C . ASP A 1 195 ? -7.481 8.105 -10.403 1.00 97.31 195 ASP A C 1
ATOM 1385 O O . ASP A 1 195 ? -6.792 8.481 -9.459 1.00 97.31 195 ASP A O 1
ATOM 1389 N N . VAL A 1 196 ? -6.927 7.499 -11.465 1.00 97.62 196 VAL A N 1
ATOM 1390 C CA . VAL A 1 196 ? -5.473 7.272 -11.629 1.00 97.62 196 VAL A CA 1
ATOM 1391 C C . VAL A 1 196 ? -4.714 8.576 -11.879 1.00 97.62 196 VAL A C 1
ATOM 1393 O O . VAL A 1 196 ? -3.608 8.773 -11.375 1.00 97.62 196 VAL A O 1
ATOM 1396 N N . ALA A 1 197 ? -5.285 9.501 -12.657 1.00 96.38 197 ALA A N 1
ATOM 1397 C CA . ALA A 1 197 ? -4.647 10.784 -12.943 1.00 96.38 197 ALA A CA 1
ATOM 1398 C C . ALA A 1 197 ? -4.373 11.596 -11.666 1.00 96.38 197 ALA A C 1
ATOM 1400 O O . ALA A 1 197 ? -3.351 12.280 -11.609 1.00 96.38 197 ALA A O 1
ATOM 1401 N N . ALA A 1 198 ? -5.224 11.466 -10.642 1.00 95.44 198 ALA A N 1
ATOM 1402 C CA . ALA A 1 198 ? -5.060 12.124 -9.347 1.00 95.44 198 ALA A CA 1
ATOM 1403 C C . ALA A 1 198 ? -3.795 11.693 -8.580 1.00 95.44 198 ALA A C 1
ATOM 1405 O O . ALA A 1 198 ? -3.324 12.444 -7.731 1.00 95.44 198 ALA A O 1
ATOM 1406 N N . VAL A 1 199 ? -3.222 10.523 -8.894 1.00 96.75 199 VAL A N 1
ATOM 1407 C CA . VAL A 1 199 ? -2.023 9.972 -8.230 1.00 96.75 199 VAL A CA 1
ATOM 1408 C C . VAL A 1 199 ? -0.821 9.843 -9.175 1.00 96.75 199 VAL A C 1
ATOM 1410 O O . VAL A 1 199 ? 0.196 9.233 -8.843 1.00 96.75 199 VAL A O 1
ATOM 1413 N N . ARG A 1 200 ? -0.913 10.416 -10.383 1.00 96.19 200 ARG A N 1
ATOM 1414 C CA . ARG A 1 200 ? 0.094 10.246 -11.445 1.00 96.19 200 ARG A CA 1
ATOM 1415 C C . ARG A 1 200 ? 1.474 10.784 -11.061 1.00 96.19 200 ARG A C 1
ATOM 1417 O O . ARG A 1 200 ? 2.474 10.230 -11.512 1.00 96.19 200 ARG A O 1
ATOM 1424 N N . ALA A 1 201 ? 1.529 11.838 -10.243 1.00 96.88 201 ALA A N 1
ATOM 1425 C CA . ALA A 1 201 ? 2.783 12.376 -9.722 1.00 96.88 201 ALA A CA 1
ATOM 1426 C C . ALA A 1 201 ? 3.519 11.323 -8.876 1.00 96.88 201 ALA A C 1
ATOM 1428 O O . ALA A 1 201 ? 4.648 10.968 -9.214 1.00 96.88 201 ALA A O 1
ATOM 1429 N N . ALA A 1 202 ? 2.836 10.710 -7.903 1.00 97.62 202 ALA A N 1
ATOM 1430 C CA . ALA A 1 202 ? 3.383 9.624 -7.089 1.00 97.62 202 ALA A CA 1
ATOM 1431 C C . ALA A 1 202 ? 3.824 8.415 -7.940 1.00 97.62 202 ALA A C 1
ATOM 1433 O O . ALA A 1 202 ? 4.958 7.948 -7.826 1.00 97.62 202 ALA A O 1
ATOM 1434 N N . LEU A 1 203 ? 2.982 7.956 -8.877 1.00 96.94 203 LEU A N 1
ATOM 1435 C CA . LEU A 1 203 ? 3.304 6.839 -9.787 1.00 96.94 203 LEU A CA 1
ATOM 1436 C C . LEU A 1 203 ? 4.525 7.093 -10.695 1.00 96.94 203 LEU A C 1
ATOM 1438 O O . LEU A 1 203 ? 5.065 6.159 -11.289 1.00 96.94 203 LEU A O 1
ATOM 1442 N N . SER A 1 204 ? 4.961 8.347 -10.850 1.00 96.19 204 SER A N 1
ATOM 1443 C CA . SER A 1 204 ? 6.112 8.687 -11.694 1.00 96.19 204 SER A CA 1
ATOM 1444 C C . SER A 1 204 ? 7.467 8.372 -11.049 1.00 96.19 204 SER A C 1
ATOM 1446 O O . SER A 1 204 ? 8.474 8.316 -11.755 1.00 96.19 204 SER A O 1
ATOM 1448 N N . TRP A 1 205 ? 7.509 8.137 -9.738 1.00 96.56 205 TRP A N 1
ATOM 1449 C CA . TRP A 1 205 ? 8.755 7.886 -9.009 1.00 96.56 205 TRP A CA 1
ATOM 1450 C C . TRP A 1 205 ? 8.653 6.767 -7.969 1.00 96.56 205 TRP A C 1
ATOM 1452 O O . TRP A 1 205 ? 9.679 6.183 -7.623 1.00 96.56 205 TRP A O 1
ATOM 1462 N N . HIS A 1 206 ? 7.454 6.467 -7.466 1.00 97.12 206 HIS A N 1
ATOM 1463 C CA . HIS A 1 206 ? 7.266 5.532 -6.364 1.00 97.12 206 HIS A CA 1
ATOM 1464 C C . HIS A 1 206 ? 7.527 4.069 -6.795 1.00 97.12 206 HIS A C 1
ATOM 1466 O O . HIS A 1 206 ? 7.050 3.660 -7.856 1.00 97.12 206 HIS A O 1
ATOM 1472 N N . PRO A 1 207 ? 8.242 3.248 -5.995 1.00 96.25 207 PRO A N 1
ATOM 1473 C CA . PRO A 1 207 ? 8.597 1.871 -6.369 1.00 96.25 207 PRO A CA 1
ATOM 1474 C C . PRO A 1 207 ? 7.491 0.816 -6.187 1.00 96.25 207 PRO A C 1
ATOM 1476 O O . PRO A 1 207 ? 7.719 -0.343 -6.522 1.00 96.25 207 PRO A O 1
ATOM 1479 N N . SER A 1 208 ? 6.321 1.173 -5.647 1.00 95.88 208 SER A N 1
ATOM 1480 C CA . SER A 1 208 ? 5.215 0.222 -5.404 1.00 95.88 208 SER A CA 1
ATOM 1481 C C . SER A 1 208 ? 4.781 -0.479 -6.692 1.00 95.88 208 SER A C 1
ATOM 1483 O O . SER A 1 208 ? 4.332 0.166 -7.639 1.00 95.88 208 SER A O 1
ATOM 1485 N N . GLU A 1 209 ? 4.900 -1.807 -6.714 1.00 97.50 209 GLU A N 1
ATOM 1486 C CA . GLU A 1 209 ? 4.513 -2.627 -7.862 1.00 97.50 209 GLU A CA 1
ATOM 1487 C C . GLU A 1 209 ? 3.012 -2.914 -7.862 1.00 97.50 209 GLU A C 1
ATOM 1489 O O . GLU A 1 209 ? 2.378 -2.664 -8.881 1.00 97.50 209 GLU A O 1
ATOM 1494 N N . ALA A 1 210 ? 2.424 -3.325 -6.734 1.00 97.56 210 ALA A N 1
ATOM 1495 C CA . ALA A 1 210 ? 0.996 -3.645 -6.641 1.00 97.56 210 ALA A CA 1
ATOM 1496 C C . ALA A 1 210 ? 0.109 -2.450 -7.034 1.00 97.56 210 ALA A C 1
ATOM 1498 O O . ALA A 1 210 ? -0.740 -2.546 -7.922 1.00 97.56 210 ALA A O 1
ATOM 1499 N N . SER A 1 211 ? 0.390 -1.264 -6.478 1.00 98.12 211 SER A N 1
ATOM 1500 C CA . SER A 1 211 ? -0.334 -0.035 -6.836 1.00 98.12 211 SER A CA 1
ATOM 1501 C C . SER A 1 211 ? -0.110 0.385 -8.295 1.00 98.12 211 SER A C 1
ATOM 1503 O O . SER A 1 211 ? -1.033 0.885 -8.942 1.00 98.12 211 SER A O 1
ATOM 1505 N N . ALA A 1 212 ? 1.092 0.171 -8.846 1.00 98.19 212 ALA A N 1
ATOM 1506 C CA . ALA A 1 212 ? 1.368 0.445 -10.256 1.00 98.19 212 ALA A CA 1
ATOM 1507 C C . ALA A 1 212 ? 0.636 -0.534 -11.187 1.00 98.19 212 ALA A C 1
ATOM 1509 O O . ALA A 1 212 ? 0.138 -0.118 -12.232 1.00 98.19 212 ALA A O 1
ATOM 1510 N N . LEU A 1 213 ? 0.534 -1.809 -10.810 1.00 98.56 213 LEU A N 1
ATOM 1511 C CA . LEU A 1 213 ? -0.217 -2.825 -11.542 1.00 98.56 213 LEU A CA 1
ATOM 1512 C C . LEU A 1 213 ? -1.721 -2.545 -11.519 1.00 98.56 213 LEU A C 1
ATOM 1514 O O . LEU A 1 213 ? -2.354 -2.587 -12.573 1.00 98.56 213 LEU A O 1
ATOM 1518 N N . PHE A 1 214 ? -2.276 -2.166 -10.366 1.00 98.69 214 PHE A N 1
ATOM 1519 C CA . PHE A 1 214 ? -3.668 -1.730 -10.270 1.00 98.69 214 PHE A CA 1
ATOM 1520 C C . PHE A 1 214 ? -3.937 -0.510 -11.167 1.00 98.69 214 PHE A C 1
ATOM 1522 O O . PHE A 1 214 ? -4.844 -0.535 -12.000 1.00 98.69 214 PHE A O 1
ATOM 1529 N N . ALA A 1 215 ? -3.090 0.523 -11.097 1.00 98.56 215 ALA A N 1
ATOM 1530 C CA . ALA A 1 215 ? -3.188 1.685 -11.981 1.00 98.56 215 ALA A CA 1
ATOM 1531 C C . ALA A 1 215 ? -3.071 1.306 -13.470 1.00 98.56 215 ALA A C 1
ATOM 1533 O O . ALA A 1 215 ? -3.813 1.829 -14.301 1.00 98.56 215 ALA A O 1
ATOM 1534 N N . ALA A 1 216 ? -2.174 0.375 -13.817 1.00 98.25 216 ALA A N 1
ATOM 1535 C CA . ALA A 1 216 ? -2.010 -0.121 -15.183 1.00 98.25 216 ALA A CA 1
ATOM 1536 C C . ALA A 1 216 ? -3.281 -0.811 -15.684 1.00 98.25 216 ALA A C 1
ATOM 1538 O O . ALA A 1 216 ? -3.703 -0.576 -16.817 1.00 98.25 216 ALA A O 1
ATOM 1539 N N . ALA A 1 217 ? -3.904 -1.640 -14.843 1.00 98.44 217 ALA A N 1
ATOM 1540 C CA . ALA A 1 217 ? -5.145 -2.319 -15.177 1.00 98.44 217 ALA A CA 1
ATOM 1541 C C . ALA A 1 217 ? -6.285 -1.317 -15.411 1.00 98.44 217 ALA A C 1
ATOM 1543 O O . ALA A 1 217 ? -7.031 -1.459 -16.383 1.00 98.44 217 ALA A O 1
ATOM 1544 N N . VAL A 1 218 ? -6.396 -0.275 -14.581 1.00 98.38 218 VAL A N 1
ATOM 1545 C CA . VAL A 1 218 ? -7.383 0.802 -14.774 1.00 98.38 218 VAL A CA 1
ATOM 1546 C C . VAL A 1 218 ? -7.136 1.566 -16.080 1.00 98.38 218 VAL A C 1
ATOM 1548 O O . VAL A 1 218 ? -8.082 1.836 -16.817 1.00 98.38 218 VAL A O 1
ATOM 1551 N N . ASP A 1 219 ? -5.873 1.832 -16.425 1.00 96.81 219 ASP A N 1
ATOM 1552 C CA . ASP A 1 219 ? -5.475 2.437 -17.707 1.00 96.81 219 ASP A CA 1
ATOM 1553 C C . ASP A 1 219 ? -5.605 1.461 -18.908 1.00 96.81 219 ASP A C 1
ATOM 1555 O O . ASP A 1 219 ? -5.287 1.817 -20.044 1.00 96.81 219 ASP A O 1
ATOM 1559 N N . GLY A 1 220 ? -6.107 0.239 -18.688 1.00 96.88 220 GLY A N 1
ATOM 1560 C CA . GLY A 1 220 ? -6.460 -0.725 -19.735 1.00 96.88 220 GLY A CA 1
ATOM 1561 C C . GLY A 1 220 ? -5.371 -1.739 -20.095 1.00 96.88 220 GLY A C 1
ATOM 1562 O O . GLY A 1 220 ? -5.552 -2.509 -21.037 1.00 96.88 220 GLY A O 1
ATOM 1563 N N . VAL A 1 221 ? -4.253 -1.785 -19.364 1.00 97.25 221 VAL A N 1
ATOM 1564 C CA . VAL A 1 221 ? -3.194 -2.781 -19.594 1.00 97.25 221 VAL A CA 1
ATOM 1565 C C . VAL A 1 221 ? -3.682 -4.174 -19.195 1.00 97.25 221 VAL A C 1
ATOM 1567 O O . VAL A 1 221 ? -4.298 -4.358 -18.143 1.00 97.25 221 VAL A O 1
ATOM 1570 N N . ARG A 1 222 ? -3.400 -5.170 -20.039 1.00 97.12 222 ARG A N 1
ATOM 1571 C CA . ARG A 1 222 ? -3.766 -6.578 -19.838 1.00 97.12 222 ARG A CA 1
ATOM 1572 C C . ARG A 1 222 ? -2.612 -7.505 -20.197 1.00 97.12 222 ARG A C 1
ATOM 1574 O O . ARG A 1 222 ? -1.717 -7.139 -20.960 1.00 97.12 222 ARG A O 1
ATOM 1581 N N . GLY A 1 223 ? -2.694 -8.731 -19.696 1.00 96.50 223 GLY A N 1
ATOM 1582 C CA . GLY A 1 223 ? -1.726 -9.788 -19.954 1.00 96.50 223 GLY A CA 1
ATOM 1583 C C . GLY A 1 223 ? -0.619 -9.861 -18.899 1.00 96.50 223 GLY A C 1
ATOM 1584 O O . GLY A 1 223 ? -0.696 -9.197 -17.865 1.00 96.50 223 GLY A O 1
ATOM 1585 N N . PRO A 1 224 ? 0.396 -10.707 -19.131 1.00 96.69 224 PRO A N 1
ATOM 1586 C CA . PRO A 1 224 ? 1.430 -10.978 -18.142 1.00 96.69 224 PRO A CA 1
ATOM 1587 C C . PRO A 1 224 ? 2.365 -9.780 -17.955 1.00 96.69 224 PRO A C 1
ATOM 1589 O O . PRO A 1 224 ? 2.909 -9.246 -18.925 1.00 96.69 224 PRO A O 1
ATOM 1592 N N . ILE A 1 225 ? 2.586 -9.398 -16.698 1.00 97.81 225 ILE A N 1
ATOM 1593 C CA . ILE A 1 225 ? 3.517 -8.345 -16.296 1.00 97.81 225 ILE A CA 1
ATOM 1594 C C . ILE A 1 225 ? 4.545 -8.927 -15.339 1.00 97.81 225 ILE A C 1
ATOM 1596 O O . ILE A 1 225 ? 4.209 -9.565 -14.342 1.00 97.81 225 ILE A O 1
ATOM 1600 N N . ARG A 1 226 ? 5.820 -8.721 -15.654 1.00 97.75 226 ARG A N 1
ATOM 1601 C CA . ARG A 1 226 ? 6.924 -9.146 -14.802 1.00 97.75 226 ARG A CA 1
ATOM 1602 C C . ARG A 1 226 ? 7.172 -8.100 -13.712 1.00 97.75 226 ARG A C 1
ATOM 1604 O O . ARG A 1 226 ? 7.513 -6.955 -14.015 1.00 97.75 226 ARG A O 1
ATOM 1611 N N . THR A 1 227 ? 7.010 -8.518 -12.463 1.00 96.94 227 THR A N 1
ATOM 1612 C CA . THR A 1 227 ? 7.445 -7.787 -11.267 1.00 96.94 227 THR A CA 1
ATOM 1613 C C . THR A 1 227 ? 8.803 -8.318 -10.807 1.00 96.94 227 THR A C 1
ATOM 1615 O O . THR A 1 227 ? 9.345 -9.249 -11.412 1.00 96.94 227 THR A O 1
ATOM 1618 N N . VAL A 1 228 ? 9.371 -7.738 -9.746 1.00 95.38 228 VAL A N 1
ATOM 1619 C CA . VAL A 1 228 ? 10.626 -8.227 -9.144 1.00 95.38 228 VAL A CA 1
ATOM 1620 C C . VAL A 1 228 ? 10.530 -9.704 -8.755 1.00 95.38 228 VAL A C 1
ATOM 1622 O O . VAL A 1 228 ? 11.443 -10.470 -9.059 1.00 95.38 228 VAL A O 1
ATOM 1625 N N . ASN A 1 229 ? 9.412 -10.109 -8.149 1.00 92.56 229 ASN A N 1
ATOM 1626 C CA . ASN A 1 229 ? 9.258 -11.446 -7.572 1.00 92.56 229 ASN A CA 1
ATOM 1627 C C . ASN A 1 229 ? 8.330 -12.365 -8.384 1.00 92.56 229 ASN A C 1
ATOM 1629 O O . ASN A 1 229 ? 8.485 -13.583 -8.342 1.00 92.56 229 ASN A O 1
ATOM 1633 N N . HIS A 1 230 ? 7.397 -11.812 -9.165 1.00 94.75 230 HIS A N 1
ATOM 1634 C CA . HIS A 1 230 ? 6.290 -12.572 -9.748 1.00 94.75 230 HIS A CA 1
ATOM 1635 C C . HIS A 1 230 ? 6.083 -12.276 -11.240 1.00 94.75 230 HIS A C 1
ATOM 1637 O O . HIS A 1 230 ? 6.594 -11.311 -11.814 1.00 94.75 230 HIS A O 1
ATOM 1643 N N . LEU A 1 231 ? 5.329 -13.156 -11.898 1.00 96.12 231 LEU A N 1
ATOM 1644 C CA . LEU A 1 231 ? 4.727 -12.895 -13.201 1.00 96.12 231 LEU A CA 1
ATOM 1645 C C . LEU A 1 231 ? 3.219 -12.808 -12.989 1.00 96.12 231 LEU A C 1
ATOM 1647 O O . LEU A 1 231 ? 2.579 -13.835 -12.786 1.00 96.12 231 LEU A O 1
ATOM 1651 N N . ILE A 1 232 ? 2.670 -11.599 -13.021 1.00 96.81 232 ILE A N 1
ATOM 1652 C CA . ILE A 1 232 ? 1.280 -11.345 -12.639 1.00 96.81 232 ILE A CA 1
ATOM 1653 C C . ILE A 1 232 ? 0.440 -11.123 -13.901 1.00 96.81 232 ILE A C 1
ATOM 1655 O O . ILE A 1 232 ? 0.772 -10.245 -14.705 1.00 96.81 232 ILE A O 1
ATOM 1659 N N . PRO A 1 233 ? -0.631 -11.903 -14.130 1.00 96.56 233 PRO A N 1
ATOM 1660 C CA . PRO A 1 233 ? -1.555 -11.652 -15.225 1.00 96.56 233 PRO A CA 1
ATOM 1661 C C . PRO A 1 233 ? -2.521 -10.517 -14.861 1.00 96.56 233 PRO A C 1
ATOM 1663 O O . PRO A 1 233 ? -3.325 -10.655 -13.945 1.00 96.56 233 PRO A O 1
ATOM 1666 N N . LEU A 1 234 ? -2.500 -9.414 -15.615 1.00 97.88 234 LEU A N 1
ATOM 1667 C CA . LEU A 1 234 ? -3.543 -8.392 -15.501 1.00 97.88 234 LEU A CA 1
ATOM 1668 C C . LEU A 1 234 ? -4.745 -8.734 -16.381 1.00 97.88 234 LEU A C 1
ATOM 1670 O O . LEU A 1 234 ? -4.621 -8.926 -17.595 1.00 97.88 234 LEU A O 1
ATOM 1674 N N . THR A 1 235 ? -5.919 -8.764 -15.764 1.00 97.56 235 THR A N 1
ATOM 1675 C CA . THR A 1 235 ? -7.209 -9.062 -16.395 1.00 97.56 235 THR A CA 1
ATOM 1676 C C . THR A 1 235 ? -8.173 -7.887 -16.213 1.00 97.56 235 THR A C 1
ATOM 1678 O O . THR A 1 235 ? -7.823 -6.856 -15.637 1.00 97.56 235 THR A O 1
ATOM 1681 N N . ASP A 1 236 ? -9.411 -8.025 -16.691 1.00 97.19 236 ASP A N 1
ATOM 1682 C CA . ASP A 1 236 ? -10.456 -7.038 -16.403 1.00 97.19 236 ASP A CA 1
ATOM 1683 C C . ASP A 1 236 ? -10.828 -6.965 -14.921 1.00 97.19 236 ASP A C 1
ATOM 1685 O O . ASP A 1 236 ? -11.260 -5.904 -14.470 1.00 97.19 236 ASP A O 1
ATOM 1689 N N . ALA A 1 237 ? -10.638 -8.051 -14.166 1.00 96.94 237 ALA A N 1
ATOM 1690 C CA . ALA A 1 237 ? -10.849 -8.061 -12.722 1.00 96.94 237 ALA A CA 1
ATOM 1691 C C . ALA A 1 237 ? -9.755 -7.270 -11.990 1.00 96.94 237 ALA A C 1
ATOM 1693 O O . ALA A 1 237 ? -10.056 -6.557 -11.039 1.00 96.94 237 ALA A O 1
ATOM 1694 N N . SER A 1 238 ? -8.516 -7.266 -12.502 1.00 98.00 238 SER A N 1
ATOM 1695 C CA . SER A 1 238 ? -7.417 -6.459 -11.944 1.00 98.00 238 SER A CA 1
ATOM 1696 C C . SER A 1 238 ? -7.690 -4.950 -11.983 1.00 98.00 238 SER A C 1
ATOM 1698 O O . SER A 1 238 ? -6.999 -4.189 -11.319 1.00 98.00 238 SER A O 1
ATOM 1700 N N . ALA A 1 239 ? -8.668 -4.496 -12.772 1.00 98.12 239 ALA A N 1
ATOM 1701 C CA . ALA A 1 239 ? -9.062 -3.092 -12.879 1.00 98.12 239 ALA A CA 1
ATOM 1702 C C . ALA A 1 239 ? -10.249 -2.726 -11.968 1.00 98.12 239 ALA A C 1
ATOM 1704 O O . ALA A 1 239 ? -10.868 -1.683 -12.173 1.00 98.12 239 ALA A O 1
ATOM 1705 N N . ARG A 1 240 ? -10.627 -3.590 -11.019 1.00 98.31 240 ARG A N 1
ATOM 1706 C CA . ARG A 1 240 ? -11.811 -3.417 -10.167 1.00 98.31 240 ARG A CA 1
ATOM 1707 C C . ARG A 1 240 ? -11.440 -3.227 -8.705 1.00 98.31 240 ARG A C 1
ATO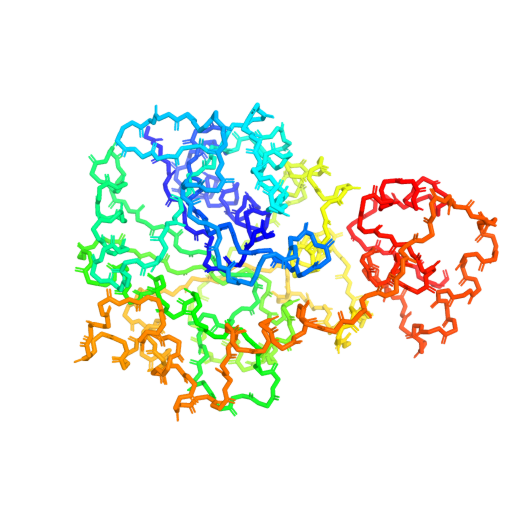M 1709 O O . ARG A 1 240 ? -10.342 -3.575 -8.276 1.00 98.31 240 ARG A O 1
ATOM 1716 N N . ILE A 1 241 ? -12.387 -2.675 -7.955 1.00 98.62 241 ILE A N 1
ATOM 1717 C CA . ILE A 1 241 ? -12.341 -2.612 -6.497 1.00 98.62 241 ILE A CA 1
ATOM 1718 C C . ILE A 1 241 ? -13.559 -3.363 -5.979 1.00 98.62 241 ILE A C 1
ATOM 1720 O O . ILE A 1 241 ? -14.688 -2.958 -6.245 1.00 98.62 241 ILE A O 1
ATOM 1724 N N . HIS A 1 242 ? -13.334 -4.437 -5.244 1.00 98.12 242 HIS A N 1
ATOM 1725 C CA . HIS A 1 242 ? -14.390 -5.191 -4.582 1.00 98.12 242 HIS A CA 1
ATOM 1726 C C . HIS A 1 242 ? -14.510 -4.717 -3.141 1.00 98.12 242 HIS A C 1
ATOM 1728 O O . HIS A 1 242 ? -13.547 -4.191 -2.586 1.00 98.12 242 HIS A O 1
ATOM 1734 N N . SER A 1 243 ? -15.682 -4.887 -2.538 1.00 96.25 243 SER A N 1
ATOM 1735 C CA . SER A 1 243 ? -15.871 -4.580 -1.123 1.00 96.25 243 SER A CA 1
ATOM 1736 C C . SER A 1 243 ? -16.371 -5.795 -0.365 1.00 96.25 243 SER A C 1
ATOM 1738 O O . SER A 1 243 ? -17.117 -6.594 -0.915 1.00 96.25 243 SER A O 1
ATOM 1740 N N . ALA A 1 244 ? -15.970 -5.897 0.894 1.00 96.50 244 ALA A N 1
ATOM 1741 C CA . ALA A 1 244 ? -16.426 -6.895 1.844 1.00 96.50 244 ALA A CA 1
ATOM 1742 C C . ALA A 1 244 ? -16.754 -6.206 3.172 1.00 96.50 244 ALA A C 1
ATOM 1744 O O . ALA A 1 244 ? -16.229 -5.127 3.491 1.00 96.50 244 ALA A O 1
ATOM 1745 N N . THR A 1 245 ? -17.631 -6.815 3.969 1.00 96.88 245 THR A N 1
ATOM 1746 C CA . THR A 1 245 ? -17.818 -6.347 5.344 1.00 96.88 245 THR A CA 1
ATOM 1747 C C . THR A 1 245 ? -16.577 -6.674 6.176 1.00 96.88 245 THR A C 1
ATOM 1749 O O . THR A 1 245 ? -15.798 -7.566 5.837 1.00 96.88 245 THR A O 1
ATOM 1752 N N . LEU A 1 246 ? -16.381 -5.955 7.285 1.00 97.19 246 LEU A N 1
ATOM 1753 C CA . LEU A 1 246 ? -15.308 -6.288 8.224 1.00 97.19 246 LEU A CA 1
ATOM 1754 C C . LEU A 1 246 ? -15.443 -7.726 8.757 1.00 97.19 246 LEU A C 1
ATOM 1756 O O . LEU A 1 246 ? -14.434 -8.402 8.929 1.00 97.19 246 LEU A O 1
ATOM 1760 N N . ASP A 1 247 ? -16.670 -8.189 9.009 1.00 96.75 247 ASP A N 1
ATOM 1761 C CA . ASP A 1 247 ? -16.917 -9.537 9.528 1.00 96.75 247 ASP A CA 1
ATOM 1762 C C . ASP A 1 247 ? -16.581 -10.617 8.483 1.00 96.75 247 ASP A C 1
ATOM 1764 O O . ASP A 1 247 ? -15.946 -11.608 8.839 1.00 96.75 247 ASP A O 1
ATOM 1768 N N . ASP A 1 248 ? -16.916 -10.404 7.205 1.00 96.56 248 ASP A N 1
ATOM 1769 C CA . ASP A 1 248 ? -16.583 -11.350 6.126 1.00 96.56 248 ASP A CA 1
ATOM 1770 C C . ASP A 1 248 ? -15.067 -11.426 5.900 1.00 96.56 248 ASP A C 1
ATOM 1772 O O . ASP A 1 248 ? -14.494 -12.512 5.830 1.00 96.56 248 ASP A O 1
ATOM 1776 N N . ALA A 1 249 ? -14.383 -10.276 5.872 1.00 97.25 249 ALA A N 1
ATOM 1777 C CA . ALA A 1 249 ? -12.928 -10.245 5.734 1.00 97.25 249 ALA A CA 1
ATOM 1778 C C . ALA A 1 249 ? -12.220 -10.959 6.901 1.00 97.25 249 ALA A C 1
ATOM 1780 O O . ALA A 1 249 ? -11.270 -11.710 6.687 1.00 97.25 249 ALA A O 1
ATOM 1781 N N . LEU A 1 250 ? -12.707 -10.786 8.135 1.00 97.31 250 LEU A N 1
ATOM 1782 C CA . LEU A 1 250 ? -12.190 -11.499 9.310 1.00 97.31 250 LEU A CA 1
ATOM 1783 C C . LEU A 1 250 ? -12.485 -13.000 9.286 1.00 97.31 250 LEU A C 1
ATOM 1785 O O . LEU A 1 250 ? -11.716 -13.770 9.857 1.00 97.31 250 LEU A O 1
ATOM 1789 N N . ALA A 1 251 ? -13.594 -13.418 8.672 1.00 96.75 251 ALA A N 1
ATOM 1790 C CA . ALA A 1 251 ? -13.923 -14.831 8.529 1.00 96.75 251 ALA A CA 1
ATOM 1791 C C . ALA A 1 251 ? -12.931 -15.556 7.605 1.00 96.75 251 ALA A C 1
ATOM 1793 O O . ALA A 1 251 ? -12.654 -16.735 7.827 1.00 96.75 251 ALA A O 1
ATOM 1794 N N . HIS A 1 252 ? -12.369 -14.847 6.621 1.00 97.06 252 HIS A N 1
ATOM 1795 C CA . HIS A 1 252 ? -11.285 -15.346 5.776 1.00 97.06 252 HIS A CA 1
ATOM 1796 C C . HIS A 1 252 ? -9.905 -15.187 6.428 1.00 97.06 252 HIS A C 1
ATOM 1798 O O . HIS A 1 252 ? -9.098 -16.111 6.387 1.00 97.06 252 HIS A O 1
ATOM 1804 N N . ASN A 1 253 ? -9.619 -14.057 7.077 1.00 98.19 253 ASN A N 1
ATOM 1805 C CA . ASN A 1 253 ? -8.278 -13.801 7.596 1.00 98.19 253 ASN A CA 1
ATOM 1806 C C . ASN A 1 253 ? -7.989 -14.552 8.910 1.00 98.19 253 ASN A C 1
ATOM 1808 O O . ASN A 1 253 ? -8.286 -14.074 10.013 1.00 98.19 253 ASN A O 1
ATOM 1812 N N . THR A 1 254 ? -7.370 -15.733 8.807 1.00 97.25 254 THR A N 1
ATOM 1813 C CA . THR A 1 254 ? -7.101 -16.583 9.980 1.00 97.25 254 THR A CA 1
ATOM 1814 C C . THR A 1 254 ? -6.119 -15.923 10.947 1.00 97.25 254 THR A C 1
ATOM 1816 O O . THR A 1 254 ? -6.285 -16.055 12.162 1.00 97.25 254 THR A O 1
ATOM 1819 N N . VAL A 1 255 ? -5.128 -15.179 10.443 1.00 98.00 255 VAL A N 1
ATOM 1820 C CA . VAL A 1 255 ? -4.141 -14.476 11.269 1.00 98.00 255 VAL A CA 1
ATOM 1821 C C . VAL A 1 255 ? -4.849 -13.415 12.108 1.00 98.00 255 VAL A C 1
ATOM 1823 O O . VAL A 1 255 ? -4.705 -13.410 13.330 1.00 98.00 255 VAL A O 1
ATOM 1826 N N . ALA A 1 256 ? -5.701 -12.588 11.499 1.00 98.44 256 ALA A N 1
ATOM 1827 C CA . ALA A 1 256 ? -6.475 -11.560 12.191 1.00 98.44 256 ALA A CA 1
ATOM 1828 C C . ALA A 1 256 ? -7.390 -12.159 13.271 1.00 98.44 256 ALA A C 1
ATOM 1830 O O . ALA A 1 256 ? -7.437 -11.656 14.399 1.00 98.44 256 ALA A O 1
ATOM 1831 N N . ALA A 1 257 ? -8.069 -13.270 12.965 1.00 97.62 257 ALA A N 1
ATOM 1832 C CA . ALA A 1 257 ? -8.911 -13.981 13.924 1.00 97.62 257 ALA A CA 1
ATOM 1833 C C . ALA A 1 257 ? -8.113 -14.479 15.147 1.00 97.62 257 ALA A C 1
ATOM 1835 O O . ALA A 1 257 ? -8.560 -14.331 16.288 1.00 97.62 257 ALA A O 1
ATOM 1836 N N . HIS A 1 258 ? -6.904 -15.010 14.939 1.00 97.62 258 HIS A N 1
ATOM 1837 C CA . HIS A 1 258 ? -6.032 -15.440 16.036 1.00 97.62 258 HIS A CA 1
ATOM 1838 C C . HIS A 1 258 ? -5.475 -14.259 16.840 1.00 97.62 258 HIS A C 1
ATOM 1840 O O . HIS A 1 258 ? -5.440 -14.323 18.072 1.00 97.62 258 HIS A O 1
ATOM 1846 N N . LEU A 1 259 ? -5.088 -13.164 16.178 1.00 98.50 259 LEU A N 1
ATOM 1847 C CA . LEU A 1 259 ? -4.639 -11.942 16.849 1.00 98.50 259 LEU A CA 1
ATOM 1848 C C . LEU A 1 259 ? -5.732 -11.388 17.778 1.00 98.50 259 LEU A C 1
ATOM 1850 O O . LEU A 1 259 ? -5.429 -11.012 18.910 1.00 98.50 259 LEU A O 1
ATOM 1854 N N . LEU A 1 260 ? -7.002 -11.409 17.355 1.00 98.19 260 LEU A N 1
ATOM 1855 C CA . LEU A 1 260 ? -8.151 -11.013 18.182 1.00 98.19 260 LEU A CA 1
ATOM 1856 C C . LEU A 1 260 ? -8.368 -11.919 19.401 1.00 98.19 260 LEU A C 1
ATOM 1858 O O . LEU A 1 260 ? -8.784 -11.437 20.453 1.00 98.19 260 LEU A O 1
ATOM 1862 N N . GLY A 1 261 ? -8.083 -13.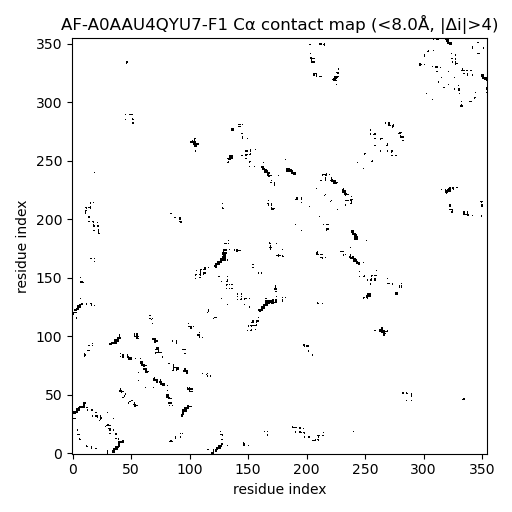217 19.275 1.00 97.81 261 GLY A N 1
ATOM 1863 C CA . GLY A 1 261 ? -8.198 -14.168 20.382 1.00 97.81 261 GLY A CA 1
ATOM 1864 C C . GLY A 1 261 ? -7.122 -14.001 21.460 1.00 97.81 261 GLY A C 1
ATOM 1865 O O . GLY A 1 261 ? -7.358 -14.360 22.614 1.00 97.81 261 GLY A O 1
ATOM 1866 N N . VAL A 1 262 ? -5.951 -13.462 21.101 1.00 98.31 262 VAL A N 1
ATOM 1867 C CA . VAL A 1 262 ? -4.786 -13.356 22.000 1.00 98.31 262 VAL A CA 1
ATOM 1868 C C . VAL A 1 262 ? -4.521 -11.926 22.478 1.00 98.31 262 VAL A C 1
ATOM 1870 O O . VAL A 1 262 ? -4.058 -11.747 23.602 1.00 98.31 262 VAL A O 1
ATOM 1873 N N . LEU A 1 263 ? -4.826 -10.916 21.658 1.00 98.50 263 LEU A N 1
ATOM 1874 C CA . LEU A 1 263 ? -4.564 -9.496 21.919 1.00 98.50 263 LEU A CA 1
ATOM 1875 C C . LEU A 1 263 ? -3.077 -9.207 22.213 1.00 98.50 263 LEU A C 1
ATOM 1877 O O . LEU A 1 263 ? -2.741 -8.758 23.314 1.00 98.50 263 LEU A O 1
ATOM 1881 N N . PRO A 1 264 ? -2.161 -9.463 21.256 1.00 98.56 264 PRO A N 1
ATOM 1882 C CA . PRO A 1 264 ? -0.729 -9.306 21.489 1.00 98.56 264 PRO A CA 1
ATOM 1883 C C . PRO A 1 264 ? -0.372 -7.865 21.900 1.00 98.56 264 PRO A C 1
ATOM 1885 O O . PRO A 1 264 ? -0.783 -6.916 21.223 1.00 98.56 264 PRO A O 1
ATOM 1888 N N . PRO A 1 265 ? 0.413 -7.683 22.983 1.00 98.06 265 PRO A N 1
ATOM 1889 C CA . PRO A 1 265 ? 0.718 -6.365 23.539 1.00 98.06 265 PRO A CA 1
ATOM 1890 C C . PRO A 1 265 ? 1.852 -5.631 22.809 1.00 98.06 265 PRO A C 1
ATOM 1892 O O . PRO A 1 265 ? 2.125 -4.478 23.124 1.00 98.06 265 PRO A O 1
ATOM 1895 N N . THR A 1 266 ? 2.537 -6.284 21.870 1.00 98.50 266 THR A N 1
ATOM 1896 C CA . THR A 1 266 ? 3.620 -5.699 21.069 1.00 98.50 266 THR A CA 1
ATOM 1897 C C . THR A 1 266 ? 3.536 -6.176 19.627 1.00 98.50 266 THR A C 1
ATOM 1899 O O . THR A 1 266 ? 2.902 -7.198 19.340 1.00 98.50 266 THR A O 1
ATOM 1902 N N . LEU A 1 267 ? 4.197 -5.451 18.722 1.00 97.88 267 LEU A N 1
ATOM 1903 C CA . LEU A 1 267 ? 4.345 -5.882 17.334 1.00 97.88 267 LEU A CA 1
ATOM 1904 C C . LEU A 1 267 ? 5.099 -7.215 17.232 1.00 97.88 267 LEU A C 1
ATOM 1906 O O . LEU A 1 267 ? 4.668 -8.088 16.489 1.00 97.88 267 LEU A O 1
ATOM 1910 N N . GLU A 1 268 ? 6.165 -7.413 18.012 1.00 98.06 268 GLU A N 1
ATOM 1911 C CA . GLU A 1 268 ? 6.889 -8.691 18.077 1.00 98.06 268 GLU A CA 1
ATOM 1912 C C . GLU A 1 268 ? 5.963 -9.852 18.424 1.00 98.06 268 GLU A C 1
ATOM 1914 O O . GLU A 1 268 ? 5.973 -10.871 17.745 1.00 98.06 268 GLU A O 1
ATOM 1919 N N . ALA A 1 269 ? 5.120 -9.690 19.447 1.00 98.44 269 ALA A N 1
ATOM 1920 C CA . ALA A 1 269 ? 4.194 -10.740 19.845 1.00 98.44 269 ALA A CA 1
ATOM 1921 C C . ALA A 1 269 ? 3.160 -11.030 18.745 1.00 98.44 269 ALA A C 1
ATOM 1923 O O . ALA A 1 269 ? 2.750 -12.177 18.580 1.00 98.44 269 ALA A O 1
ATOM 1924 N N . ALA A 1 270 ? 2.740 -10.015 17.983 1.00 98.50 270 ALA A N 1
ATOM 1925 C CA . ALA A 1 270 ? 1.878 -10.209 16.822 1.00 98.50 270 ALA A CA 1
ATOM 1926 C C . ALA A 1 270 ? 2.608 -10.951 15.685 1.00 98.50 270 ALA A C 1
ATOM 1928 O O . ALA A 1 270 ? 2.043 -11.884 15.115 1.00 98.50 270 ALA A O 1
ATOM 1929 N N . ALA A 1 271 ? 3.866 -10.596 15.406 1.00 98.31 271 ALA A N 1
ATOM 1930 C CA . ALA A 1 271 ? 4.700 -11.258 14.405 1.00 98.31 271 ALA A CA 1
ATOM 1931 C C . ALA A 1 271 ? 4.970 -12.731 14.763 1.00 98.31 271 ALA A C 1
ATOM 1933 O O . ALA A 1 271 ? 4.789 -13.604 13.917 1.00 98.31 271 ALA A O 1
ATOM 1934 N N . ASP A 1 272 ? 5.278 -13.025 16.030 1.00 98.38 272 ASP A N 1
ATOM 1935 C CA . ASP A 1 272 ? 5.446 -14.387 16.551 1.00 98.38 272 ASP A CA 1
ATOM 1936 C C . ASP A 1 272 ? 4.179 -15.236 16.373 1.00 98.38 272 ASP A C 1
ATOM 1938 O O . ASP A 1 272 ? 4.249 -16.439 16.113 1.00 98.38 272 ASP A O 1
ATOM 1942 N N . LEU A 1 273 ? 3.000 -14.637 16.571 1.00 97.88 273 LEU A N 1
ATOM 1943 C CA . LEU A 1 273 ? 1.717 -15.321 16.395 1.00 97.88 273 LEU A CA 1
ATOM 1944 C C . LEU A 1 273 ? 1.410 -15.565 14.919 1.00 97.88 273 LEU A C 1
ATOM 1946 O O . LEU A 1 273 ? 1.038 -16.685 14.575 1.00 97.88 273 LEU A O 1
ATOM 1950 N N . SER A 1 274 ? 1.609 -14.557 14.065 1.00 97.75 274 SER A N 1
ATOM 1951 C CA . SER A 1 274 ? 1.465 -14.692 12.612 1.00 97.75 274 SER A CA 1
ATOM 1952 C C . SER A 1 274 ? 2.370 -15.807 12.084 1.00 97.75 274 SER A C 1
ATOM 1954 O O . SER A 1 274 ? 1.888 -16.769 11.490 1.00 97.75 274 SER A O 1
ATOM 1956 N N . ALA A 1 275 ? 3.657 -15.781 12.439 1.00 97.75 275 ALA A N 1
ATOM 1957 C CA . ALA A 1 275 ? 4.638 -16.762 11.988 1.00 97.75 275 ALA A CA 1
ATOM 1958 C C . ALA A 1 275 ? 4.330 -18.199 12.429 1.00 97.75 275 ALA A C 1
ATOM 1960 O O . ALA A 1 275 ? 4.654 -19.144 11.715 1.00 97.75 275 ALA A O 1
ATOM 1961 N N . LYS A 1 276 ? 3.687 -18.407 13.585 1.00 96.88 276 LYS A N 1
ATOM 1962 C CA . LYS A 1 276 ? 3.255 -19.755 13.999 1.00 96.88 276 LYS A CA 1
ATOM 1963 C C . LYS A 1 276 ? 2.203 -20.343 13.064 1.00 96.88 276 LYS A C 1
ATOM 1965 O O . LYS A 1 276 ? 2.163 -21.562 12.919 1.00 96.88 276 LYS A O 1
ATOM 1970 N N . LEU A 1 277 ? 1.368 -19.499 12.465 1.00 95.19 277 LEU A N 1
ATOM 1971 C CA . LEU A 1 277 ? 0.306 -19.909 11.550 1.00 95.19 277 LEU A CA 1
ATOM 1972 C C . LEU A 1 277 ? 0.827 -20.031 10.120 1.00 95.19 277 LEU A C 1
ATOM 1974 O O . LEU A 1 277 ? 0.563 -21.031 9.465 1.00 95.19 277 LEU A O 1
ATOM 1978 N N . THR A 1 278 ? 1.611 -19.052 9.676 1.00 96.81 278 THR A N 1
ATOM 1979 C CA . THR A 1 278 ? 2.001 -18.900 8.266 1.00 96.81 278 THR A CA 1
ATOM 1980 C C . THR A 1 278 ? 3.390 -19.442 7.948 1.00 96.81 278 THR A C 1
ATOM 1982 O O . THR A 1 278 ? 3.750 -19.591 6.789 1.00 96.81 278 THR A O 1
ATOM 1985 N N . GLN A 1 279 ? 4.209 -19.718 8.970 1.00 96.56 279 GLN A N 1
ATOM 1986 C CA . GLN A 1 279 ? 5.654 -19.960 8.842 1.00 96.56 279 GLN A CA 1
ATOM 1987 C C . GLN A 1 279 ? 6.437 -18.766 8.258 1.00 96.56 279 GLN A C 1
ATOM 1989 O O . GLN A 1 279 ? 7.609 -18.905 7.904 1.00 96.56 279 GLN A O 1
ATOM 1994 N N . ILE A 1 280 ? 5.826 -17.577 8.211 1.00 96.06 280 ILE A N 1
ATOM 1995 C CA . ILE A 1 280 ? 6.427 -16.340 7.708 1.00 96.06 280 ILE A CA 1
ATOM 1996 C C . ILE A 1 280 ? 6.637 -15.386 8.885 1.00 96.06 280 ILE A C 1
ATOM 1998 O O . ILE A 1 280 ? 5.685 -14.839 9.436 1.00 96.06 280 ILE A O 1
ATOM 2002 N N . HIS A 1 281 ? 7.896 -15.158 9.267 1.00 96.81 281 HIS A N 1
ATOM 2003 C CA . HIS A 1 281 ? 8.246 -14.158 10.280 1.00 96.81 281 HIS A CA 1
ATOM 2004 C C . HIS A 1 281 ? 8.867 -12.915 9.629 1.00 96.81 281 HIS A C 1
ATOM 2006 O O . HIS A 1 281 ? 10.087 -12.805 9.492 1.00 96.81 281 HIS A O 1
ATOM 2012 N N . GLU A 1 282 ? 8.023 -11.968 9.216 1.00 95.69 282 GLU A N 1
ATOM 2013 C CA . GLU A 1 282 ? 8.415 -10.807 8.401 1.00 95.69 282 GLU A CA 1
ATOM 2014 C C . GLU A 1 282 ? 9.512 -9.949 9.035 1.00 95.69 282 GLU A C 1
ATOM 2016 O O . GLU A 1 282 ? 10.500 -9.635 8.371 1.00 95.69 282 GLU A O 1
ATOM 2021 N N . LEU A 1 283 ? 9.401 -9.649 10.334 1.00 96.06 283 LEU A N 1
ATOM 2022 C CA . LEU A 1 283 ? 10.406 -8.853 11.046 1.00 96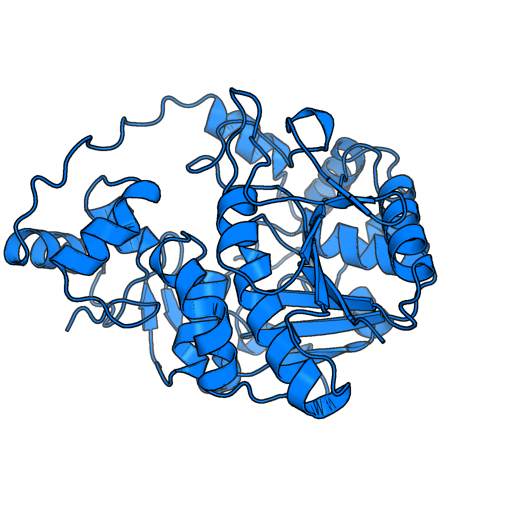.06 283 LEU A CA 1
ATOM 2023 C C . LEU A 1 283 ? 11.772 -9.547 11.087 1.00 96.06 283 LEU A C 1
ATOM 2025 O O . LEU A 1 283 ? 12.804 -8.890 11.000 1.00 96.06 283 LEU A O 1
ATOM 2029 N N . ASP A 1 284 ? 11.793 -10.875 11.207 1.00 96.06 284 ASP A N 1
ATOM 2030 C CA . ASP A 1 284 ? 13.057 -11.620 11.277 1.00 96.06 284 ASP A CA 1
ATOM 2031 C C . ASP A 1 284 ? 13.656 -11.787 9.890 1.00 96.06 284 ASP A C 1
ATOM 2033 O O . ASP A 1 284 ? 14.863 -11.618 9.727 1.00 96.06 284 ASP A O 1
ATOM 2037 N N . ARG A 1 285 ? 12.814 -12.025 8.878 1.00 94.94 285 ARG A N 1
ATOM 2038 C CA . ARG A 1 285 ? 13.222 -12.004 7.473 1.00 94.94 285 ARG A CA 1
ATOM 2039 C C . ARG A 1 285 ? 13.911 -10.683 7.131 1.00 94.94 285 ARG A C 1
ATOM 2041 O O . ARG A 1 285 ? 14.981 -10.703 6.528 1.00 94.94 285 ARG A O 1
ATOM 2048 N N . GLU A 1 286 ? 13.352 -9.550 7.555 1.00 94.44 286 GLU A N 1
ATOM 2049 C CA . GLU A 1 286 ? 13.973 -8.240 7.343 1.00 94.44 286 GLU A CA 1
ATOM 2050 C C . GLU A 1 286 ? 15.247 -8.035 8.161 1.00 94.44 286 GLU A C 1
ATOM 2052 O O . GLU A 1 286 ? 16.228 -7.538 7.620 1.00 94.44 286 GLU A O 1
ATOM 2057 N N . ARG A 1 287 ? 15.285 -8.449 9.434 1.00 94.94 287 ARG A N 1
ATOM 2058 C CA . ARG A 1 287 ? 16.505 -8.368 10.262 1.00 94.94 287 ARG A CA 1
ATOM 2059 C C . ARG A 1 287 ? 17.657 -9.169 9.654 1.00 94.94 287 ARG A C 1
ATOM 2061 O O . ARG A 1 287 ? 18.790 -8.692 9.649 1.00 94.94 287 ARG A O 1
ATOM 2068 N N . VAL A 1 288 ? 17.370 -10.362 9.131 1.00 93.44 288 VAL A N 1
ATOM 2069 C CA . VAL A 1 288 ? 18.351 -11.201 8.430 1.00 93.44 288 VAL A CA 1
ATOM 2070 C C . VAL A 1 288 ? 18.802 -10.519 7.141 1.00 93.44 288 VAL A C 1
ATOM 2072 O O . VAL A 1 288 ? 20.001 -10.353 6.940 1.00 93.44 288 VAL A O 1
ATOM 2075 N N . ALA A 1 289 ? 17.866 -10.058 6.309 1.00 90.06 289 ALA A N 1
ATOM 2076 C CA . ALA A 1 289 ? 18.193 -9.399 5.046 1.00 90.06 289 ALA A CA 1
ATOM 2077 C C . ALA A 1 289 ? 18.968 -8.080 5.241 1.00 90.06 289 ALA A C 1
ATOM 2079 O O . ALA A 1 289 ? 19.883 -7.787 4.477 1.00 90.06 289 ALA A O 1
ATOM 2080 N N . ALA A 1 290 ? 18.668 -7.306 6.286 1.00 89.25 290 ALA A N 1
ATOM 2081 C CA . ALA A 1 290 ? 19.383 -6.072 6.616 1.00 89.25 290 ALA A CA 1
ATOM 2082 C C . ALA A 1 290 ? 20.810 -6.318 7.138 1.00 89.25 290 ALA A C 1
ATOM 2084 O O . ALA A 1 290 ? 21.654 -5.423 7.070 1.00 89.25 290 ALA A O 1
ATOM 2085 N N . ALA A 1 291 ? 21.098 -7.517 7.656 1.00 88.00 291 ALA A N 1
ATOM 2086 C CA . ALA A 1 291 ? 22.447 -7.912 8.053 1.00 88.00 291 ALA A CA 1
ATOM 2087 C C . ALA A 1 291 ? 23.325 -8.317 6.854 1.00 88.00 291 ALA A C 1
ATOM 2089 O O . ALA A 1 291 ? 24.553 -8.370 6.983 1.00 88.00 291 ALA A O 1
ATOM 2090 N N . GLU A 1 292 ? 22.728 -8.600 5.692 1.00 83.06 292 GLU A N 1
ATOM 2091 C CA . GLU A 1 292 ? 23.468 -8.956 4.487 1.00 83.06 292 GLU A CA 1
ATOM 2092 C C . GLU A 1 292 ? 24.053 -7.712 3.790 1.00 83.06 292 GLU A C 1
ATOM 2094 O O . GLU A 1 292 ? 23.391 -6.678 3.672 1.00 83.06 292 GLU A O 1
ATOM 2099 N N . PRO A 1 293 ? 25.298 -7.777 3.278 1.00 70.44 293 PRO A N 1
ATOM 2100 C CA . PRO A 1 293 ? 25.869 -6.680 2.509 1.00 70.44 293 PRO A CA 1
ATOM 2101 C C . PRO A 1 293 ? 25.075 -6.431 1.220 1.00 70.44 293 PRO A C 1
ATOM 2103 O O . PRO A 1 293 ? 25.122 -7.226 0.281 1.00 70.44 293 PRO A O 1
ATOM 2106 N N . SER A 1 294 ? 24.394 -5.290 1.129 1.00 67.94 294 SER A N 1
ATOM 2107 C CA . SER A 1 294 ? 23.727 -4.871 -0.105 1.00 67.94 294 SER A CA 1
ATOM 2108 C C . SER A 1 294 ? 24.746 -4.400 -1.147 1.00 67.94 294 SER A C 1
ATOM 2110 O O . SER A 1 294 ? 25.617 -3.574 -0.846 1.00 67.94 294 SER A O 1
ATOM 2112 N N . ALA A 1 295 ? 24.616 -4.862 -2.393 1.00 66.12 295 ALA A N 1
ATOM 2113 C CA . ALA A 1 295 ? 25.407 -4.328 -3.497 1.00 66.12 295 ALA A CA 1
ATOM 2114 C C . ALA A 1 295 ? 25.091 -2.831 -3.699 1.00 66.12 295 ALA A C 1
ATOM 2116 O O . ALA A 1 295 ? 23.918 -2.448 -3.705 1.00 66.12 295 ALA A O 1
ATOM 2117 N N . PRO A 1 296 ? 26.104 -1.964 -3.879 1.00 63.66 296 PRO A N 1
ATOM 2118 C CA . PRO A 1 296 ? 25.858 -0.544 -4.064 1.00 63.66 296 PRO A CA 1
ATOM 2119 C C . PRO A 1 296 ? 25.115 -0.300 -5.381 1.00 63.66 296 PRO A C 1
ATOM 2121 O O . PRO A 1 296 ? 25.530 -0.777 -6.441 1.00 63.66 296 PRO A O 1
ATOM 2124 N N . ALA A 1 297 ? 24.041 0.489 -5.323 1.00 69.75 297 ALA A N 1
ATOM 2125 C CA . ALA A 1 297 ? 23.366 0.967 -6.523 1.00 69.75 297 ALA A CA 1
ATOM 2126 C C . ALA A 1 297 ? 24.325 1.817 -7.373 1.00 69.75 297 ALA A C 1
ATOM 2128 O O . ALA A 1 297 ? 25.143 2.583 -6.850 1.00 69.75 297 ALA A O 1
ATOM 2129 N N . ARG A 1 298 ? 24.223 1.711 -8.703 1.00 72.19 298 ARG A N 1
ATOM 2130 C CA . ARG A 1 298 ? 25.049 2.521 -9.608 1.00 72.19 298 ARG A CA 1
ATOM 2131 C C . ARG A 1 298 ? 24.677 4.001 -9.481 1.00 72.19 298 ARG A C 1
ATOM 2133 O O . ARG A 1 298 ? 23.522 4.375 -9.653 1.00 72.19 298 ARG A O 1
ATOM 2140 N N . ALA A 1 299 ? 25.674 4.856 -9.243 1.00 62.16 29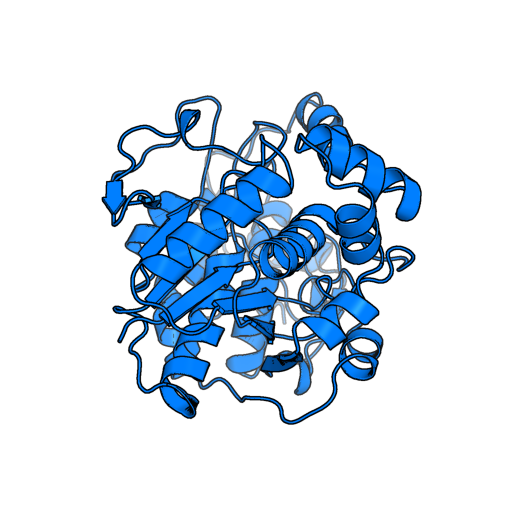9 ALA A N 1
ATOM 2141 C CA . ALA A 1 299 ? 25.473 6.289 -8.997 1.00 62.16 299 ALA A CA 1
ATOM 2142 C C . ALA A 1 299 ? 24.955 7.083 -10.216 1.00 62.16 299 ALA A C 1
ATOM 2144 O O . ALA A 1 299 ? 24.325 8.124 -10.051 1.00 62.16 299 ALA A O 1
ATOM 2145 N N . ALA A 1 300 ? 25.208 6.606 -11.436 1.00 69.56 300 ALA A N 1
ATOM 2146 C CA . ALA A 1 300 ? 24.765 7.236 -12.679 1.00 69.56 300 ALA A CA 1
ATOM 2147 C C . ALA A 1 300 ? 23.956 6.247 -13.528 1.00 69.56 300 ALA A C 1
ATOM 2149 O O . ALA A 1 300 ? 24.014 5.043 -13.288 1.00 69.56 300 ALA A O 1
ATOM 2150 N N . LEU A 1 301 ? 23.233 6.755 -14.531 1.00 72.19 301 LEU A N 1
ATOM 2151 C CA . LEU A 1 301 ? 22.680 5.961 -15.631 1.00 72.19 301 LEU A CA 1
ATOM 2152 C C . LEU A 1 301 ? 23.762 5.813 -16.719 1.00 72.19 301 LEU A C 1
ATOM 2154 O O . LEU A 1 301 ? 23.845 6.677 -17.588 1.00 72.19 301 LEU A O 1
ATOM 2158 N N . PRO A 1 302 ? 24.605 4.761 -16.722 1.00 78.94 302 PRO A N 1
ATOM 2159 C CA . PRO A 1 302 ? 25.564 4.530 -17.808 1.00 78.94 302 PRO A CA 1
ATOM 2160 C C . PRO A 1 302 ? 24.889 3.982 -19.075 1.00 78.94 302 PRO A C 1
ATOM 2162 O O . PRO A 1 302 ? 25.568 3.552 -20.004 1.00 78.94 302 PRO A O 1
ATOM 2165 N N . TRP A 1 303 ? 23.561 3.910 -19.083 1.00 89.12 303 TRP A N 1
ATOM 2166 C CA . TRP A 1 303 ? 22.790 3.203 -20.084 1.00 89.12 303 TRP A CA 1
ATOM 2167 C C . TRP A 1 303 ? 22.371 4.150 -21.202 1.00 89.12 303 TRP A C 1
ATOM 2169 O O . TRP A 1 303 ? 21.771 5.196 -20.957 1.00 89.12 303 TRP A O 1
ATOM 2179 N N . THR A 1 304 ? 22.652 3.756 -22.440 1.00 93.94 304 THR A N 1
ATOM 2180 C CA . THR A 1 304 ? 21.917 4.276 -23.594 1.00 93.94 304 THR A CA 1
ATOM 2181 C C . THR A 1 304 ? 20.547 3.601 -23.649 1.00 93.94 304 THR A C 1
ATOM 2183 O O . THR A 1 304 ? 20.384 2.491 -23.138 1.00 93.94 304 THR A O 1
ATOM 2186 N N . GLU A 1 305 ? 19.562 4.243 -24.278 1.00 94.94 305 GLU A N 1
ATOM 2187 C CA . GLU A 1 305 ? 18.219 3.666 -24.422 1.00 94.94 305 GLU A CA 1
ATOM 2188 C C . GLU A 1 305 ? 18.247 2.255 -25.059 1.00 94.94 305 GLU A C 1
ATOM 2190 O O . GLU A 1 305 ? 17.656 1.345 -24.475 1.00 94.94 305 GLU A O 1
ATOM 2195 N N . PRO A 1 306 ? 18.985 1.992 -26.164 1.00 95.75 306 PRO A N 1
ATOM 2196 C CA . PRO A 1 306 ? 19.043 0.647 -26.742 1.00 95.75 306 PRO A CA 1
ATOM 2197 C C . PRO A 1 306 ? 19.635 -0.405 -25.795 1.00 95.75 306 PRO A C 1
ATOM 2199 O O . PRO A 1 306 ? 19.082 -1.496 -25.675 1.00 95.75 306 PRO A O 1
ATOM 2202 N N . ALA A 1 307 ? 20.724 -0.071 -25.092 1.00 95.38 307 ALA A N 1
ATOM 2203 C CA . ALA A 1 307 ? 21.380 -0.995 -24.167 1.00 95.38 307 ALA A CA 1
ATOM 2204 C C . ALA A 1 307 ? 20.511 -1.289 -22.933 1.00 95.38 307 ALA A C 1
ATOM 2206 O O . ALA A 1 307 ? 20.510 -2.409 -22.428 1.00 95.38 307 ALA A O 1
ATOM 2207 N N . ALA A 1 308 ? 19.748 -0.297 -22.460 1.00 95.44 308 ALA A N 1
ATOM 2208 C CA . ALA A 1 308 ? 18.790 -0.489 -21.378 1.00 95.44 308 ALA A CA 1
ATOM 2209 C C . ALA A 1 308 ? 17.677 -1.466 -21.782 1.00 95.44 308 ALA A C 1
ATOM 2211 O O . ALA A 1 308 ? 17.379 -2.400 -21.038 1.00 95.44 308 ALA A O 1
ATOM 2212 N N . TRP A 1 309 ? 17.087 -1.288 -22.970 1.00 96.25 309 TRP A N 1
ATOM 2213 C CA . TRP A 1 309 ? 16.047 -2.191 -23.465 1.00 96.25 309 TRP A CA 1
ATOM 2214 C C . TRP A 1 309 ? 16.547 -3.620 -23.669 1.00 96.25 309 TRP A C 1
ATOM 2216 O O . TRP A 1 309 ? 15.829 -4.558 -23.332 1.00 96.25 309 TRP A O 1
ATOM 2226 N N . GLU A 1 310 ? 17.760 -3.798 -24.195 1.00 95.06 310 GLU A N 1
ATOM 2227 C CA . GLU A 1 310 ? 18.379 -5.119 -24.352 1.00 95.06 310 GLU A CA 1
ATOM 2228 C C . GLU A 1 310 ? 18.523 -5.835 -23.001 1.00 95.06 310 GLU A C 1
ATOM 2230 O O . GLU A 1 310 ? 18.032 -6.954 -22.847 1.00 95.06 310 GLU A O 1
ATOM 2235 N N . ALA A 1 311 ? 19.093 -5.159 -21.999 1.00 94.75 311 ALA A N 1
ATOM 2236 C CA . ALA A 1 311 ? 19.268 -5.722 -20.662 1.00 94.75 311 ALA A CA 1
ATOM 2237 C C . ALA A 1 311 ? 17.930 -6.062 -19.981 1.00 94.75 311 ALA A C 1
ATOM 2239 O O . ALA A 1 311 ? 17.797 -7.130 -19.387 1.00 94.75 311 ALA A O 1
ATOM 2240 N N . ILE A 1 312 ? 16.916 -5.194 -20.095 1.00 96.25 312 ILE A N 1
ATOM 2241 C CA . ILE A 1 312 ? 15.577 -5.450 -19.536 1.00 96.25 312 ILE A CA 1
ATOM 2242 C C . ILE A 1 312 ? 14.928 -6.667 -20.208 1.00 96.25 312 ILE A C 1
ATOM 2244 O O . ILE A 1 312 ? 14.359 -7.513 -19.519 1.00 96.25 312 ILE A O 1
ATOM 2248 N N . ARG A 1 313 ? 15.002 -6.772 -21.541 1.00 95.50 313 ARG A N 1
ATOM 2249 C CA . ARG A 1 313 ? 14.401 -7.877 -22.310 1.00 95.50 313 ARG A CA 1
ATOM 2250 C C . ARG A 1 313 ? 14.996 -9.229 -21.945 1.00 95.50 313 ARG A C 1
ATOM 2252 O O . ARG A 1 313 ? 14.239 -10.190 -21.803 1.00 95.50 313 ARG A O 1
ATOM 2259 N N . ASP A 1 314 ? 16.314 -9.282 -21.773 1.00 93.75 314 ASP A N 1
ATOM 2260 C CA . ASP A 1 314 ? 17.035 -10.501 -21.403 1.00 93.75 314 ASP A CA 1
ATOM 2261 C C . ASP A 1 314 ? 16.497 -11.087 -20.085 1.00 93.75 314 ASP A C 1
ATOM 2263 O O . ASP A 1 314 ? 16.119 -12.259 -20.008 1.00 93.75 314 ASP A O 1
ATOM 2267 N N . VAL A 1 315 ? 16.319 -10.238 -19.067 1.00 94.00 315 VAL A N 1
ATOM 2268 C CA . VAL A 1 315 ? 15.827 -10.682 -17.753 1.00 94.00 315 VAL A CA 1
ATOM 2269 C C . VAL A 1 315 ? 14.303 -10.788 -17.655 1.00 94.00 315 VAL A C 1
ATOM 2271 O O . VAL A 1 315 ? 13.802 -11.527 -16.807 1.00 94.00 315 VAL A O 1
ATOM 2274 N N . ALA A 1 316 ? 13.538 -10.101 -18.513 1.00 93.69 316 ALA A N 1
ATOM 2275 C CA . ALA A 1 316 ? 12.071 -10.154 -18.514 1.00 93.69 316 ALA A CA 1
ATOM 2276 C C . ALA A 1 316 ? 11.518 -11.535 -18.916 1.00 93.69 316 ALA A C 1
ATOM 2278 O O . ALA A 1 316 ? 10.341 -11.824 -18.669 1.00 93.69 316 ALA A O 1
ATOM 2279 N N . ARG A 1 317 ? 12.360 -12.398 -19.512 1.00 87.94 317 ARG A N 1
ATOM 2280 C CA . ARG A 1 317 ? 12.030 -13.773 -19.935 1.00 87.94 317 ARG A CA 1
ATOM 2281 C C . ARG A 1 317 ? 10.766 -13.835 -20.803 1.00 87.94 317 ARG A C 1
ATOM 2283 O O . ARG A 1 317 ? 9.901 -14.682 -20.597 1.00 87.94 317 ARG A O 1
ATOM 2290 N N . GLY A 1 318 ? 10.652 -12.910 -21.755 1.00 87.75 318 GLY A N 1
ATOM 2291 C CA . GLY A 1 318 ? 9.549 -12.864 -22.721 1.00 87.75 318 GLY A CA 1
ATOM 2292 C C . GLY A 1 318 ? 8.249 -12.226 -22.219 1.00 87.75 318 GLY A C 1
ATOM 2293 O O . GLY A 1 318 ? 7.259 -12.253 -22.948 1.00 87.75 318 GLY A O 1
ATOM 2294 N N . ALA A 1 319 ? 8.220 -11.640 -21.017 1.00 93.81 319 ALA A N 1
ATOM 2295 C CA . ALA A 1 319 ? 7.064 -10.861 -20.577 1.00 93.81 319 ALA A CA 1
ATOM 2296 C C . ALA A 1 319 ? 6.899 -9.587 -21.443 1.00 93.81 319 ALA A C 1
ATOM 2298 O O . ALA A 1 319 ? 7.871 -8.852 -21.625 1.00 93.81 319 ALA A O 1
ATOM 2299 N N . PRO A 1 320 ? 5.688 -9.292 -21.956 1.00 94.81 320 PRO A N 1
ATOM 2300 C CA . PRO A 1 320 ? 5.428 -8.124 -22.798 1.00 94.81 320 PRO A CA 1
ATOM 2301 C C . PRO A 1 320 ? 5.451 -6.811 -22.011 1.00 94.81 320 PRO A C 1
ATOM 2303 O O . PRO A 1 320 ? 5.626 -5.752 -22.610 1.00 94.81 320 PRO A O 1
ATOM 2306 N N . HIS A 1 321 ? 5.285 -6.873 -20.687 1.00 97.25 321 HIS A N 1
ATOM 2307 C CA . HIS A 1 321 ? 5.369 -5.722 -19.800 1.00 97.25 321 HIS A CA 1
ATOM 2308 C C . HIS A 1 321 ? 6.220 -6.025 -18.567 1.00 97.25 321 HIS A C 1
ATOM 2310 O O . HIS A 1 321 ? 6.259 -7.162 -18.088 1.00 97.25 321 HIS A O 1
ATOM 2316 N N . VAL A 1 322 ? 6.851 -4.987 -18.022 1.00 98.06 322 VAL A N 1
ATOM 2317 C CA . VAL A 1 322 ? 7.585 -5.027 -16.749 1.00 98.06 322 VAL A CA 1
ATOM 2318 C C . VAL A 1 322 ? 7.211 -3.831 -15.873 1.00 98.06 322 VAL A C 1
ATOM 2320 O O . VAL A 1 322 ? 6.840 -2.767 -16.380 1.00 98.06 322 VAL A O 1
ATOM 2323 N N . THR A 1 323 ? 7.344 -3.969 -14.556 1.00 97.94 323 THR A N 1
ATOM 2324 C CA . THR A 1 323 ? 7.266 -2.822 -13.638 1.00 97.94 323 THR A CA 1
ATOM 2325 C C . THR A 1 323 ? 8.528 -1.957 -13.734 1.00 97.94 323 THR A C 1
ATOM 2327 O O . THR A 1 323 ? 9.602 -2.403 -14.150 1.00 97.94 323 THR A O 1
ATOM 2330 N N . LEU A 1 324 ? 8.426 -0.691 -13.323 1.00 97.12 324 LEU A N 1
ATOM 2331 C CA . LEU A 1 324 ? 9.580 0.217 -13.295 1.00 97.12 324 LEU A CA 1
ATOM 2332 C C . LEU A 1 324 ? 10.613 -0.185 -12.246 1.00 97.12 324 LEU A C 1
ATOM 2334 O O . LEU A 1 324 ? 11.806 -0.014 -12.481 1.00 97.12 324 LEU A O 1
ATOM 2338 N N . ARG A 1 325 ? 10.164 -0.737 -11.113 1.00 96.50 325 ARG A N 1
ATOM 2339 C CA . ARG A 1 325 ? 11.045 -1.278 -10.076 1.00 96.50 325 ARG A CA 1
ATOM 2340 C C . ARG A 1 325 ? 11.842 -2.469 -10.611 1.00 96.50 325 ARG A C 1
ATOM 2342 O O . ARG A 1 325 ? 13.063 -2.473 -10.479 1.00 96.50 325 ARG A O 1
ATOM 2349 N N . PHE A 1 326 ? 11.186 -3.410 -11.299 1.00 97.12 326 PHE A N 1
ATOM 2350 C CA . PHE A 1 326 ? 11.867 -4.509 -11.989 1.00 97.12 326 PHE A CA 1
ATOM 2351 C C . PHE A 1 326 ? 12.911 -3.989 -12.980 1.00 97.12 326 PHE A C 1
ATOM 2353 O O . PHE A 1 326 ? 14.068 -4.401 -12.934 1.00 97.12 326 PHE A O 1
ATOM 2360 N N . ALA A 1 327 ? 12.531 -3.044 -13.844 1.00 96.56 327 ALA A N 1
ATOM 2361 C CA . ALA A 1 327 ? 13.444 -2.477 -14.831 1.00 96.56 327 ALA A CA 1
ATOM 2362 C C . ALA A 1 327 ? 14.623 -1.722 -14.192 1.00 96.56 327 ALA A C 1
ATOM 2364 O O . ALA A 1 327 ? 15.747 -1.816 -14.680 1.00 96.56 327 ALA A O 1
ATOM 2365 N N . ALA A 1 328 ? 14.404 -1.007 -13.085 1.00 95.38 328 ALA A N 1
ATOM 2366 C CA . ALA A 1 328 ? 15.478 -0.358 -12.341 1.00 95.38 328 ALA A CA 1
ATOM 2367 C C . ALA A 1 328 ? 16.476 -1.391 -11.793 1.00 95.38 328 ALA A C 1
ATOM 2369 O O . ALA A 1 328 ? 17.679 -1.261 -12.033 1.00 95.38 328 ALA A O 1
ATOM 2370 N N . LEU A 1 329 ? 15.989 -2.456 -11.148 1.00 94.06 329 LEU A N 1
ATOM 2371 C CA . LEU A 1 329 ? 16.842 -3.520 -10.611 1.00 94.06 329 LEU A CA 1
ATOM 2372 C C . LEU A 1 329 ? 17.589 -4.286 -11.710 1.00 94.06 329 LEU A C 1
ATOM 2374 O O . LEU A 1 329 ? 18.786 -4.529 -11.565 1.00 94.06 329 LEU A O 1
ATOM 2378 N N . ALA A 1 330 ? 16.933 -4.577 -12.838 1.00 94.31 330 ALA A N 1
ATOM 2379 C CA . ALA A 1 330 ? 17.554 -5.194 -14.014 1.00 94.31 330 ALA A CA 1
ATOM 2380 C C . ALA A 1 330 ? 18.785 -4.415 -14.515 1.00 94.31 330 ALA A C 1
ATOM 2382 O O . ALA A 1 330 ? 19.735 -4.990 -15.041 1.00 94.31 330 ALA A O 1
ATOM 2383 N N . LEU A 1 331 ? 18.782 -3.096 -14.320 1.00 93.75 331 LEU A N 1
ATOM 2384 C CA . LEU A 1 331 ? 19.840 -2.182 -14.743 1.00 93.75 331 LEU A CA 1
ATOM 2385 C C . LEU A 1 331 ? 20.831 -1.822 -13.619 1.00 93.75 331 LEU A C 1
ATOM 2387 O O . LEU A 1 331 ? 21.743 -1.012 -13.841 1.00 93.75 331 LEU A O 1
ATOM 2391 N N . GLY A 1 332 ? 20.677 -2.409 -12.425 1.00 92.44 332 GLY A N 1
ATOM 2392 C CA . GLY A 1 332 ? 21.485 -2.108 -11.237 1.00 92.44 332 GLY A CA 1
ATOM 2393 C C . GLY A 1 332 ? 21.252 -0.700 -10.677 1.00 92.44 332 GLY A C 1
ATOM 2394 O O . GLY A 1 332 ? 22.182 -0.078 -10.152 1.00 92.44 332 GLY A O 1
ATOM 2395 N N . LEU A 1 333 ? 20.041 -0.172 -10.855 1.00 93.12 333 LEU A N 1
ATOM 2396 C CA . LEU A 1 333 ? 19.611 1.151 -10.415 1.00 93.12 333 LEU A CA 1
ATOM 2397 C C . LEU A 1 333 ? 18.769 1.049 -9.140 1.00 93.12 333 LEU A C 1
ATOM 2399 O O . LEU A 1 333 ? 18.077 0.062 -8.905 1.00 93.12 333 LEU A O 1
ATOM 2403 N N . SER A 1 334 ? 18.797 2.109 -8.338 1.00 92.00 334 SER A N 1
ATOM 2404 C CA . SER A 1 334 ? 17.906 2.276 -7.186 1.00 92.00 334 SER A CA 1
ATOM 2405 C C . SER A 1 334 ? 16.539 2.826 -7.601 1.00 92.00 334 SER A C 1
ATOM 2407 O O . SER A 1 334 ? 16.405 3.481 -8.639 1.00 92.00 334 SER A O 1
ATOM 2409 N N . TRP A 1 335 ? 15.533 2.663 -6.738 1.00 92.06 335 TRP A N 1
ATOM 2410 C CA . TRP A 1 335 ? 14.201 3.244 -6.942 1.00 92.06 335 TRP A CA 1
ATOM 2411 C C . TRP A 1 335 ? 14.228 4.768 -7.150 1.00 92.06 335 TRP A C 1
ATOM 2413 O O . TRP A 1 335 ? 13.449 5.305 -7.933 1.00 92.06 335 TRP A O 1
ATOM 2423 N N . ARG A 1 336 ? 15.181 5.481 -6.532 1.00 93.69 336 ARG A N 1
ATOM 2424 C CA . ARG A 1 336 ? 15.347 6.939 -6.692 1.00 93.69 336 ARG A CA 1
ATOM 2425 C C . ARG A 1 336 ? 15.660 7.352 -8.131 1.00 93.69 336 ARG A C 1
ATOM 2427 O O . ARG A 1 336 ? 15.489 8.513 -8.488 1.00 93.69 336 ARG A O 1
ATOM 2434 N N . GLN A 1 337 ? 16.132 6.416 -8.952 1.00 94.75 337 GLN A N 1
ATOM 2435 C CA . GLN A 1 337 ? 16.463 6.634 -10.359 1.00 94.75 337 GLN A CA 1
ATOM 2436 C C . GLN A 1 337 ? 15.306 6.277 -11.302 1.00 94.75 337 GLN A C 1
ATOM 2438 O O . GLN A 1 337 ? 15.453 6.467 -12.509 1.00 94.75 337 GLN A O 1
ATOM 2443 N N . ILE A 1 338 ? 14.149 5.829 -10.789 1.00 95.69 338 ILE A N 1
ATOM 2444 C CA . ILE A 1 338 ? 12.946 5.564 -11.596 1.00 95.69 338 ILE A CA 1
ATOM 2445 C C . ILE A 1 338 ? 12.573 6.770 -12.478 1.00 95.69 338 ILE A C 1
ATOM 2447 O O . ILE A 1 338 ? 12.376 6.556 -13.673 1.00 95.69 338 ILE A O 1
ATOM 2451 N N . PRO A 1 339 ? 12.550 8.034 -12.002 1.00 95.94 339 PRO A N 1
ATOM 2452 C CA . PRO A 1 339 ? 12.224 9.173 -12.866 1.00 95.94 339 PRO A CA 1
ATOM 2453 C C . PRO A 1 339 ? 13.170 9.320 -14.063 1.00 95.94 339 PRO A C 1
ATOM 2455 O O . PRO A 1 339 ? 12.736 9.555 -15.191 1.00 95.94 339 PRO A O 1
ATOM 2458 N N . SER A 1 340 ? 14.472 9.138 -13.837 1.00 95.00 340 SER A N 1
ATOM 2459 C CA . SER A 1 340 ? 15.474 9.222 -14.898 1.00 95.00 340 SER A CA 1
ATOM 2460 C C . SER A 1 340 ? 15.394 8.026 -15.854 1.00 95.00 340 SER A C 1
ATOM 2462 O O . SER A 1 340 ? 15.533 8.208 -17.061 1.00 95.00 340 SER A O 1
ATOM 2464 N N . LEU A 1 341 ? 15.103 6.825 -15.342 1.00 95.38 341 LEU A N 1
ATOM 2465 C CA . LEU A 1 341 ? 14.832 5.637 -16.153 1.00 95.38 341 LEU A CA 1
ATOM 2466 C C . LEU A 1 341 ? 13.602 5.840 -17.046 1.00 95.38 341 LEU A C 1
ATOM 2468 O O . LEU A 1 341 ? 13.642 5.543 -18.237 1.00 95.38 341 LEU A O 1
ATOM 2472 N N . ARG A 1 342 ? 12.521 6.400 -16.496 1.00 95.56 342 ARG A N 1
ATOM 2473 C CA . ARG A 1 342 ? 11.314 6.729 -17.262 1.00 95.56 342 ARG A CA 1
ATOM 2474 C C . ARG A 1 342 ? 11.617 7.695 -18.398 1.00 95.56 342 ARG A C 1
ATOM 2476 O O . ARG A 1 342 ? 11.134 7.483 -19.505 1.00 95.56 342 ARG A O 1
ATOM 2483 N N . ALA A 1 343 ? 12.413 8.732 -18.133 1.00 95.31 343 ALA A N 1
ATOM 2484 C CA . ALA A 1 343 ? 12.829 9.687 -19.154 1.00 95.31 343 ALA A CA 1
ATOM 2485 C C . ALA A 1 343 ? 13.676 9.019 -20.250 1.00 95.31 343 ALA A C 1
ATOM 2487 O O . ALA A 1 343 ? 13.418 9.251 -21.428 1.00 95.31 343 ALA A O 1
ATOM 2488 N N . LEU A 1 344 ? 14.628 8.158 -19.868 1.00 95.38 344 LEU A N 1
ATOM 2489 C CA . LEU A 1 344 ? 15.478 7.407 -20.797 1.00 95.38 344 LEU A CA 1
ATOM 2490 C C . LEU A 1 344 ? 14.666 6.493 -21.727 1.00 95.38 344 LEU A C 1
ATOM 2492 O O . LEU A 1 344 ? 14.977 6.407 -22.906 1.00 95.38 344 LEU A O 1
ATOM 2496 N N . LEU A 1 345 ? 13.643 5.820 -21.196 1.00 95.50 345 LEU A N 1
ATOM 2497 C CA . LEU A 1 345 ? 12.839 4.833 -21.928 1.00 95.50 345 LEU A CA 1
ATOM 2498 C C . LEU A 1 345 ? 11.543 5.406 -22.528 1.00 95.50 345 LEU A C 1
ATOM 2500 O O . LEU A 1 345 ? 10.717 4.656 -23.044 1.00 95.50 345 LEU A O 1
ATOM 2504 N N . GLY A 1 346 ? 11.302 6.717 -22.406 1.00 93.62 346 GLY A N 1
ATOM 2505 C CA . GLY A 1 346 ? 10.068 7.351 -22.886 1.00 93.62 346 GLY A CA 1
ATOM 2506 C C . GLY A 1 346 ? 8.788 6.856 -22.192 1.00 93.62 346 GLY A C 1
ATOM 2507 O O . GLY A 1 346 ? 7.705 6.883 -22.782 1.00 93.62 346 GLY A O 1
ATOM 2508 N N . ALA A 1 347 ? 8.888 6.399 -20.942 1.00 92.69 347 ALA A N 1
ATOM 2509 C CA . ALA A 1 347 ? 7.811 5.737 -20.213 1.00 92.69 347 ALA A CA 1
ATOM 2510 C C . ALA A 1 347 ? 6.683 6.699 -19.800 1.00 92.69 347 ALA A C 1
ATOM 2512 O O . ALA A 1 347 ? 6.881 7.628 -19.009 1.00 92.69 347 ALA A O 1
ATOM 2513 N N . ARG A 1 348 ? 5.459 6.438 -20.276 1.00 87.25 348 ARG A N 1
ATOM 2514 C CA . ARG A 1 348 ? 4.271 7.266 -19.977 1.00 87.25 348 ARG A CA 1
ATOM 2515 C C . ARG A 1 348 ? 3.313 6.638 -18.967 1.00 87.25 348 ARG A C 1
ATOM 2517 O O . ARG A 1 348 ? 2.678 7.367 -18.210 1.00 87.25 348 ARG A O 1
ATOM 2524 N N . GLY A 1 349 ? 3.232 5.311 -18.936 1.00 91.31 349 GLY A N 1
ATOM 2525 C CA . GLY A 1 349 ? 2.346 4.563 -18.046 1.00 91.31 349 GLY A CA 1
ATOM 2526 C C . GLY A 1 349 ? 2.984 4.197 -16.700 1.00 91.31 349 GLY A C 1
ATOM 2527 O O . GLY A 1 349 ? 4.141 4.550 -16.443 1.00 91.31 349 GLY A O 1
ATOM 2528 N N . PRO A 1 350 ? 2.233 3.497 -15.838 1.00 93.81 350 PRO A N 1
ATOM 2529 C CA . PRO A 1 350 ? 2.740 2.919 -14.589 1.00 93.81 350 PRO A CA 1
ATOM 2530 C C . PRO A 1 350 ? 3.622 1.670 -14.807 1.00 93.81 350 PRO A C 1
ATOM 2532 O O . PRO A 1 350 ? 4.411 1.314 -13.937 1.00 93.81 350 PRO A O 1
ATOM 2535 N N . VAL A 1 351 ? 3.551 1.049 -15.990 1.00 96.81 351 VAL A N 1
ATOM 2536 C CA . VAL A 1 351 ? 4.392 -0.084 -16.420 1.00 96.81 351 VAL A CA 1
ATOM 2537 C C . VAL A 1 351 ? 5.076 0.215 -17.758 1.00 96.81 351 VAL A C 1
ATOM 2539 O O . VAL A 1 351 ? 4.671 1.130 -18.483 1.00 96.81 351 VAL A O 1
ATOM 2542 N N . LEU A 1 352 ? 6.116 -0.551 -18.087 1.00 96.38 352 LEU A N 1
ATOM 2543 C CA . LEU A 1 352 ? 6.843 -0.475 -19.355 1.00 96.38 352 LEU A CA 1
ATOM 2544 C C . LEU A 1 352 ? 6.378 -1.581 -20.300 1.00 96.38 352 LEU A C 1
ATOM 2546 O O . LEU A 1 352 ? 6.320 -2.738 -19.892 1.00 96.38 352 LEU A O 1
ATOM 2550 N N . ALA A 1 353 ? 6.111 -1.239 -21.560 1.00 94.31 353 ALA A N 1
ATOM 2551 C CA . ALA A 1 353 ? 5.965 -2.217 -22.634 1.00 94.31 353 ALA A CA 1
ATOM 2552 C C . ALA A 1 353 ? 7.354 -2.591 -23.165 1.00 94.31 353 ALA A C 1
ATOM 2554 O O . ALA A 1 353 ? 8.164 -1.715 -23.452 1.00 94.31 353 ALA A O 1
ATOM 2555 N N . VAL A 1 354 ? 7.631 -3.889 -23.245 1.00 88.88 354 VAL A N 1
ATOM 2556 C CA . VAL A 1 354 ? 8.946 -4.459 -23.583 1.00 88.88 354 VAL A CA 1
ATOM 2557 C C . VAL A 1 354 ? 9.022 -4.888 -25.058 1.00 88.88 354 VAL A C 1
ATOM 2559 O O . VAL A 1 354 ? 10.125 -5.049 -25.594 1.00 88.88 354 VAL A O 1
ATOM 2562 N N . ALA A 1 355 ? 7.861 -5.048 -25.705 1.00 69.62 355 ALA A N 1
ATOM 2563 C CA . ALA A 1 355 ? 7.715 -5.385 -27.122 1.00 69.62 355 ALA A CA 1
ATOM 2564 C C . ALA A 1 355 ? 8.264 -4.290 -28.050 1.00 69.62 355 ALA A C 1
ATOM 2566 O O . ALA A 1 355 ? 7.999 -3.096 -27.790 1.00 69.62 355 ALA A O 1
#

Secondary structure (DSSP, 8-state):
---EEEE-SSTTHHHHHHHHHHHHIIIII---GGG-EEEEEB---TTT--SSS-B-GGGEES-EEETTEEEE-TT-EEPTT---SHHHHHHH-SSEEEEE--TTHHHHHHHHHHHHHTTT-S-EEEEEESSGGG--S--TT---HHHHHHHHHHHHHHT--EEEEEESTTSSSSS-HHHHHHT--SPPB---HHHHHTTHHHHTT---HHHHHHHHHHTT--EEEE-SS-EEEE-SGGG-EEEEEHHHHHHH-HHHHHHHHH--SSHHHHHHHHHHHHS--HHHHHHHHHHS-PPPPPSS----HHHHHHHHHHHHTT-SEEEHHHHHHHTT--GGGHHHHHHHTT--SSEEE--

pLDDT: mean 94.67, std 6.17, range [60.62, 98.81]